Protein AF-A0A8T3WR24-F1 (afdb_monomer_lite)

Sequence (338 aa):
MREKSYTEIRDPTGNLKLGSAASPLLCKTTDKYISDNKDASKEDIEGEIANLMAKCWNQFGEGLIQDVFKQGDPISKNCFVCYTLSVRETSKFKDEIKATDLRKFMFENPYKVYQKGDNCKVNGGVCINTENKEDCGSKISADPSYLLIDKKSSVCAKYSKKSCCYTDYECWNKGGICSGANPDGNLYAEYNAWGCPSKLKCYAKKEDYYSYGDYIQRFGGSGNMIITTDITPGETYAVSFGSPTGNCGWCTYAGLGTGAGTVVAALALGIPTGGVGTVGLLTVSALFGGGYVVGKATSEFAVQNIAELFERDINTIYLTTLNQIQSGDYCSVVSEVK

pLDDT: mean 76.45, std 25.38, range [25.83, 98.12]

Secondary structure (DSSP, 8-state):
-----TT----TTTT---------GGG--EEEEE-SSTT--HHHHHHHHHHHHHHHHHHTTTTT-S-TT-SS---GGGEEEEEEEEEPP-SS--SPBPHHHHHHHHHHSEEEE---S---BTTB-EEESSS-HHHHHHHS-S-TTT-EEETT-HHHHHTT-SEEEE-S-HHHHTT-EEESS-S-TTTEEE-TTS--STT-EEEEEGGGEEEHHHHHHHSSS-EEEEE-S-B-TT-EEEEEEE---S--HHHHHTT-SSS---------------------------SSSSPPP-----HHHHHHHHTGGGS-SSEEEEEEEHHHHHHTT-SB------

Foldseek 3Di:
DDDPDPPPQPPPPVDPDDDDDPDPPLAAAAEEEPPPDQADAPLNRLVVVLVQLLVQCVSQPLQLDQQSPPPDDPFDLQKGFNYKYAYAHHPRRADWADLVNSVVQQQPAFDDFAFPFLCLDVLAFHFAQDQDLVSLCVQFVDDSVQWDKAQPRPSSVVVVGGITIDGPWSLRRRPWDWDLDDPDPVFWDFDQPTGDPPNTTTIGGPVRTGGSQSSSQPPSHGEAEEEQDMGHHSFMKTKMKGRANDDQPCVVVVPPPDDDDDDDDDPPPDDDDDDDDDDDDDDPDDDDDRGDDDDPDDPVNCPVCVVVVSNDSGMYIYIGGPCVCPVVSRGDNDHDDD

Radius of gyration: 23.41 Å; chains: 1; bounding box: 56×55×70 Å

Structure (mmCIF, N/CA/C/O backbone):
data_AF-A0A8T3WR24-F1
#
_entry.id   AF-A0A8T3WR24-F1
#
loop_
_atom_site.group_PDB
_atom_site.id
_atom_site.type_symbol
_atom_site.label_atom_id
_atom_site.label_alt_id
_atom_site.label_comp_id
_atom_site.label_asym_id
_atom_site.label_entity_id
_atom_site.label_seq_id
_atom_site.pdbx_PDB_ins_code
_atom_site.Cartn_x
_atom_site.Cartn_y
_atom_site.Cartn_z
_atom_site.occupancy
_atom_site.B_iso_or_equiv
_atom_site.auth_seq_id
_atom_site.auth_comp_id
_atom_site.auth_asym_id
_atom_site.auth_atom_id
_atom_site.pdbx_PDB_model_num
ATOM 1 N N . MET A 1 1 ? -9.456 8.038 41.857 1.00 39.03 1 MET A N 1
ATOM 2 C CA . MET A 1 1 ? -9.699 7.251 40.630 1.00 39.03 1 MET A CA 1
ATOM 3 C C . MET A 1 1 ? -8.361 6.644 40.240 1.00 39.03 1 MET A C 1
ATOM 5 O O . MET A 1 1 ? -7.412 7.405 40.130 1.00 39.03 1 MET A O 1
ATOM 9 N N . ARG A 1 2 ? -8.223 5.311 40.196 1.00 35.06 2 ARG A N 1
ATOM 10 C CA . ARG A 1 2 ? -6.958 4.671 39.787 1.00 35.06 2 ARG A CA 1
ATOM 11 C C . ARG A 1 2 ? -6.836 4.791 38.268 1.00 35.06 2 ARG A C 1
ATOM 13 O O . ARG A 1 2 ? -7.718 4.299 37.571 1.00 35.06 2 ARG A O 1
ATOM 20 N N . GLU A 1 3 ? -5.778 5.439 37.788 1.00 34.22 3 GLU A N 1
ATOM 21 C CA . GLU A 1 3 ? -5.332 5.308 36.398 1.00 34.22 3 GLU A CA 1
ATOM 22 C C . GLU A 1 3 ? -5.092 3.822 36.125 1.00 34.22 3 GLU A C 1
ATOM 24 O O . GLU A 1 3 ? -4.320 3.172 36.835 1.00 34.22 3 GLU A O 1
ATOM 29 N N . LYS A 1 4 ? -5.794 3.259 35.140 1.00 38.59 4 LYS A N 1
ATOM 30 C CA . LYS A 1 4 ? -5.484 1.918 34.648 1.00 38.59 4 LYS A CA 1
ATOM 31 C C . LYS A 1 4 ? -4.149 2.022 33.916 1.00 38.59 4 LYS A C 1
ATOM 33 O O . LYS A 1 4 ? -4.065 2.639 32.861 1.00 38.59 4 LYS A O 1
ATOM 38 N N . SER A 1 5 ? -3.089 1.494 34.519 1.00 42.28 5 SER A N 1
ATOM 39 C CA . SER A 1 5 ? -1.758 1.496 33.922 1.00 42.28 5 SER A CA 1
ATOM 40 C C . SER A 1 5 ? -1.688 0.532 32.734 1.00 42.28 5 SER A C 1
ATOM 42 O O . SER A 1 5 ? -2.467 -0.415 32.632 1.00 42.28 5 SER A O 1
ATOM 44 N N . TYR A 1 6 ? -0.686 0.757 31.879 1.00 44.06 6 TYR A N 1
ATOM 45 C CA . TYR A 1 6 ? -0.261 0.018 30.671 1.00 44.06 6 TYR A CA 1
ATOM 46 C C . TYR A 1 6 ? -0.187 -1.529 30.787 1.00 44.06 6 TYR A C 1
ATOM 48 O O . TYR A 1 6 ? 0.170 -2.215 29.837 1.00 44.06 6 TYR A O 1
ATOM 56 N N . THR A 1 7 ? -0.488 -2.094 31.953 1.00 43.75 7 THR A N 1
ATOM 57 C CA . THR A 1 7 ? -0.312 -3.498 32.337 1.00 43.75 7 THR A CA 1
ATOM 58 C C . THR A 1 7 ? -1.617 -4.272 32.555 1.00 43.75 7 THR A C 1
ATOM 60 O O . THR A 1 7 ? -1.546 -5.471 32.795 1.00 43.75 7 THR A O 1
ATOM 63 N N . GLU A 1 8 ? -2.798 -3.649 32.467 1.00 42.75 8 GLU A N 1
ATOM 64 C CA . GLU A 1 8 ? -4.088 -4.331 32.718 1.00 42.75 8 GLU A CA 1
ATOM 65 C C . GLU A 1 8 ? -4.947 -4.567 31.462 1.00 42.75 8 GLU A C 1
ATOM 67 O O . GLU A 1 8 ? -6.174 -4.638 31.541 1.00 42.75 8 GLU A O 1
ATOM 72 N N . ILE A 1 9 ? -4.334 -4.733 30.289 1.00 44.44 9 ILE A N 1
ATOM 73 C CA . ILE A 1 9 ? -5.072 -5.285 29.146 1.00 44.44 9 ILE A CA 1
ATOM 74 C C . ILE A 1 9 ? -5.102 -6.797 29.337 1.00 44.44 9 ILE A C 1
ATOM 76 O O . ILE A 1 9 ? -4.083 -7.473 29.198 1.00 44.44 9 ILE A O 1
ATOM 80 N N . ARG A 1 10 ? -6.270 -7.318 29.726 1.00 45.06 10 ARG A N 1
ATOM 81 C CA . ARG A 1 10 ? -6.541 -8.757 29.693 1.00 45.06 10 ARG A CA 1
ATOM 82 C C . ARG A 1 10 ? -6.257 -9.246 28.281 1.00 45.06 10 ARG A C 1
ATOM 84 O O . ARG A 1 10 ? -6.796 -8.675 27.340 1.00 45.06 10 ARG A O 1
ATOM 91 N N . ASP A 1 11 ? -5.443 -10.288 28.163 1.00 46.00 11 ASP A N 1
ATOM 92 C CA . ASP A 1 11 ? -5.303 -11.050 26.927 1.00 46.00 11 ASP A CA 1
ATOM 93 C C . ASP A 1 11 ? -6.716 -11.367 26.391 1.00 46.00 11 ASP A C 1
ATOM 95 O O . ASP A 1 11 ? -7.467 -12.095 27.060 1.00 46.00 11 ASP A O 1
ATOM 99 N N . PRO A 1 12 ? -7.133 -10.779 25.252 1.00 47.59 12 PRO A N 1
ATOM 100 C CA . PRO A 1 12 ? -8.489 -10.939 24.733 1.00 47.59 12 PRO A CA 1
ATOM 101 C C . PRO A 1 12 ? -8.774 -12.388 24.321 1.00 47.59 12 PRO A C 1
ATOM 103 O O . PRO A 1 12 ? -9.931 -12.753 24.122 1.00 47.59 12 PRO A O 1
ATOM 106 N N . THR A 1 13 ? -7.743 -13.234 24.236 1.00 46.94 13 THR A N 1
ATOM 107 C CA . THR A 1 13 ? -7.862 -14.634 23.829 1.00 46.94 13 THR A CA 1
ATOM 108 C C . THR A 1 13 ? -8.101 -15.602 24.982 1.00 46.94 13 THR A C 1
ATOM 110 O O . THR A 1 13 ? -8.168 -16.806 24.733 1.00 46.94 13 THR A O 1
ATOM 113 N N . GLY A 1 14 ? -8.259 -15.103 26.220 1.00 44.72 14 GLY A N 1
ATOM 114 C CA . GLY A 1 14 ? -8.450 -15.886 27.446 1.00 44.72 14 GLY A CA 1
ATOM 115 C C . GLY A 1 14 ? -9.324 -17.139 27.275 1.00 44.72 14 GLY A C 1
ATOM 116 O O . GLY A 1 14 ? -10.524 -17.111 27.52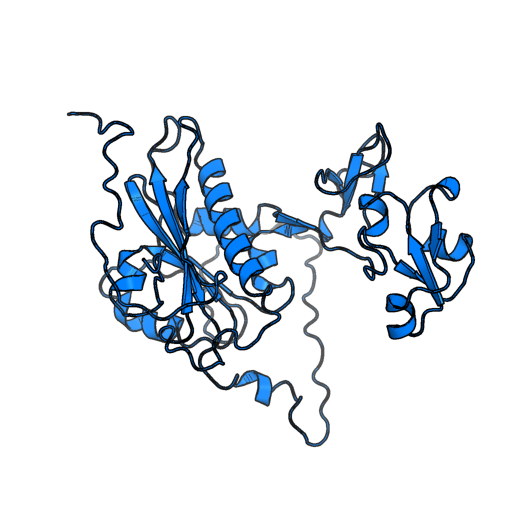2 1.00 44.72 14 GLY A O 1
ATOM 117 N N . ASN A 1 15 ? -8.675 -18.254 26.920 1.00 39.03 15 ASN A N 1
ATOM 118 C CA . ASN A 1 15 ? -9.202 -19.611 26.741 1.00 39.03 15 ASN A CA 1
ATOM 119 C C . ASN A 1 15 ? -10.169 -19.898 25.567 1.00 39.03 15 ASN A C 1
ATOM 121 O O . ASN A 1 15 ? -11.092 -20.696 25.734 1.00 39.03 15 ASN A O 1
ATOM 125 N N . LEU A 1 16 ? -9.923 -19.395 24.354 1.00 38.91 16 LEU A N 1
ATOM 126 C CA . LEU A 1 16 ? -10.517 -20.003 23.147 1.00 38.91 16 LEU A CA 1
ATOM 127 C C . LEU A 1 16 ? -9.701 -21.237 22.711 1.00 38.91 16 LEU A C 1
ATOM 129 O O . LEU A 1 16 ? -8.664 -21.127 22.067 1.00 38.91 16 LEU A O 1
ATOM 133 N N . LYS A 1 17 ? -10.154 -22.437 23.103 1.00 33.03 17 LYS A N 1
ATOM 134 C CA . LYS A 1 17 ? -9.643 -23.724 22.594 1.00 33.03 17 LYS A CA 1
ATOM 135 C C . LYS A 1 17 ? -10.584 -24.242 21.504 1.00 33.03 17 LYS A C 1
ATOM 137 O O . LYS A 1 17 ? -11.622 -24.809 21.838 1.00 33.03 17 LYS A O 1
ATOM 142 N N . LEU A 1 18 ? -10.223 -24.086 20.231 1.00 40.16 18 LEU A N 1
ATOM 143 C CA . LEU A 1 18 ? -10.889 -24.772 19.115 1.00 40.16 18 LEU A CA 1
ATOM 144 C C . LEU A 1 18 ? -9.974 -25.832 18.486 1.00 40.16 18 LEU A C 1
ATOM 146 O O . LEU A 1 18 ? -8.755 -25.689 18.461 1.00 40.16 18 LEU A O 1
ATOM 150 N N . GLY A 1 19 ? -10.598 -26.939 18.079 1.00 32.62 19 GLY A N 1
ATOM 151 C CA . GLY A 1 19 ? -9.968 -28.199 17.689 1.00 32.62 19 GLY A CA 1
ATOM 152 C C . GLY A 1 19 ? -9.255 -28.190 16.335 1.00 32.62 19 GLY A C 1
ATOM 153 O O . GLY A 1 19 ? -9.495 -27.352 15.476 1.00 32.62 19 GLY A O 1
ATOM 154 N N . SER A 1 20 ? -8.368 -29.174 16.199 1.00 34.53 20 SER A N 1
ATOM 155 C CA . SER A 1 20 ? -7.315 -29.322 15.195 1.00 34.53 20 SER A CA 1
ATOM 156 C C . SER A 1 20 ? -7.805 -29.763 13.809 1.00 34.53 20 SER A C 1
ATOM 158 O O . SER A 1 20 ? -8.351 -30.854 13.649 1.00 34.53 20 SER A O 1
ATOM 160 N N . ALA A 1 21 ? -7.492 -28.944 12.805 1.00 42.12 21 ALA A N 1
ATOM 161 C CA . ALA A 1 21 ? -7.116 -29.361 11.458 1.00 42.12 21 ALA A CA 1
ATOM 162 C C . ALA A 1 21 ? -5.886 -28.522 11.075 1.00 42.12 21 ALA A C 1
ATOM 164 O O . ALA A 1 21 ? -5.798 -27.356 11.454 1.00 42.12 21 ALA A O 1
ATOM 165 N N . ALA A 1 22 ? -4.895 -29.115 10.406 1.00 42.03 22 ALA A N 1
ATOM 166 C CA . ALA A 1 22 ? -3.651 -28.441 10.038 1.00 42.03 22 ALA A CA 1
ATOM 167 C C . ALA A 1 22 ? -3.912 -27.360 8.974 1.00 42.03 22 ALA A C 1
ATOM 169 O O . ALA A 1 22 ? -3.734 -27.596 7.780 1.00 42.03 22 ALA A O 1
ATOM 170 N N . SER A 1 23 ? -4.367 -26.183 9.405 1.00 45.31 23 SER A N 1
ATOM 171 C CA . SER A 1 23 ? -4.575 -25.043 8.522 1.00 45.31 23 SER A CA 1
ATOM 172 C C . SER A 1 23 ? -3.228 -24.597 7.942 1.00 45.31 23 SER A C 1
ATOM 174 O O . SER A 1 23 ? -2.229 -24.553 8.669 1.00 45.31 23 SER A O 1
ATOM 176 N N . PRO A 1 24 ? -3.160 -24.257 6.644 1.00 53.81 24 PRO A N 1
ATOM 177 C CA . PRO A 1 24 ? -1.960 -23.689 6.046 1.00 53.81 24 PRO A CA 1
ATOM 178 C C . PRO A 1 24 ? -1.435 -22.514 6.884 1.00 53.81 24 PRO A C 1
ATOM 180 O O . PRO A 1 24 ? -2.217 -21.693 7.357 1.00 53.81 24 PRO A O 1
ATOM 183 N N . LEU A 1 25 ? -0.109 -22.384 7.024 1.00 51.47 25 LEU A N 1
ATOM 184 C CA . LEU A 1 25 ? 0.557 -21.291 7.767 1.00 51.47 25 LEU A CA 1
ATOM 185 C C . LEU A 1 25 ? 0.100 -19.876 7.345 1.00 51.47 25 LEU A C 1
ATOM 187 O O . LEU A 1 25 ? 0.264 -18.922 8.100 1.00 51.47 25 LEU A O 1
ATOM 191 N N . LEU A 1 26 ? -0.486 -19.748 6.151 1.00 57.62 26 LEU A N 1
ATOM 192 C CA . LEU A 1 26 ? -1.091 -18.529 5.606 1.00 57.62 26 LEU A CA 1
ATOM 193 C C . LEU A 1 26 ? -2.430 -18.133 6.257 1.00 57.62 26 LEU A C 1
ATOM 195 O O . LEU A 1 26 ? -2.921 -17.041 5.987 1.00 57.62 26 LEU A O 1
ATOM 199 N N . CYS A 1 27 ? -3.012 -18.972 7.114 1.00 63.78 27 CYS A N 1
ATOM 200 C CA . CYS A 1 27 ? -4.342 -18.784 7.699 1.00 63.78 27 CYS A CA 1
ATOM 201 C C . CYS A 1 27 ? -4.295 -18.706 9.229 1.00 63.78 27 CYS A C 1
ATOM 203 O O . CYS A 1 27 ? -5.179 -19.227 9.901 1.00 63.78 27 CYS A O 1
ATOM 205 N N . LYS A 1 28 ? -3.275 -18.056 9.801 1.00 78.50 28 LYS A N 1
ATOM 206 C CA . LYS A 1 28 ? -3.232 -17.777 11.241 1.00 78.50 28 LYS A CA 1
ATOM 207 C C . LYS A 1 28 ? -3.613 -16.329 11.530 1.00 78.50 28 LYS A C 1
ATOM 209 O O . LYS A 1 28 ? -2.980 -15.406 11.011 1.00 78.50 28 LYS A O 1
ATOM 214 N N . THR A 1 29 ? -4.606 -16.133 12.394 1.00 84.00 29 THR A N 1
ATOM 215 C CA . THR A 1 29 ? -4.929 -14.802 12.911 1.00 84.00 29 THR A CA 1
ATOM 216 C C . THR A 1 29 ? -3.765 -14.304 13.768 1.00 84.00 29 THR A C 1
ATOM 218 O O . THR A 1 29 ? -3.265 -15.022 14.635 1.00 84.00 29 THR A O 1
ATOM 221 N N . THR A 1 30 ? -3.287 -13.087 13.501 1.00 88.00 30 THR A N 1
ATOM 222 C CA . THR A 1 30 ? -2.170 -12.495 14.249 1.00 88.00 30 THR A CA 1
ATOM 223 C C . THR A 1 30 ? -2.665 -11.406 15.189 1.00 88.00 30 THR A C 1
ATOM 225 O O . THR A 1 30 ? -3.209 -10.402 14.735 1.00 88.00 30 THR A O 1
ATOM 228 N N . ASP A 1 31 ? -2.402 -11.561 16.482 1.00 91.38 31 ASP A N 1
ATOM 229 C CA . ASP A 1 31 ? -2.758 -10.557 17.481 1.00 91.38 31 ASP A CA 1
ATOM 230 C C . ASP A 1 31 ? -1.735 -9.410 17.501 1.00 91.38 31 ASP A C 1
ATOM 232 O O . ASP A 1 31 ? -0.516 -9.620 17.419 1.00 91.38 31 ASP A O 1
ATOM 236 N N . LYS A 1 32 ? -2.231 -8.175 17.582 1.00 93.94 32 LYS A N 1
ATOM 237 C CA . LYS A 1 32 ? -1.443 -6.938 17.594 1.00 93.94 32 LYS A CA 1
ATOM 238 C C . LYS A 1 32 ? -1.884 -6.020 18.727 1.00 93.94 32 LYS A C 1
ATOM 240 O O . LYS A 1 32 ? -3.051 -5.976 19.097 1.00 93.94 32 LYS A O 1
ATOM 245 N N . TYR A 1 33 ? -0.942 -5.244 19.242 1.00 93.19 33 TYR A N 1
ATOM 246 C CA . TYR A 1 33 ? -1.216 -4.153 20.169 1.00 93.19 33 TYR A CA 1
ATOM 247 C C . TYR A 1 33 ? -0.848 -2.845 19.475 1.00 93.19 33 TYR A C 1
ATOM 249 O O . TYR A 1 33 ? 0.241 -2.757 18.916 1.00 93.19 33 TYR A O 1
ATOM 257 N N . ILE A 1 34 ? -1.754 -1.867 19.477 1.00 93.44 34 ILE A N 1
ATOM 258 C CA . ILE A 1 34 ? -1.556 -0.580 18.795 1.00 93.44 34 ILE A CA 1
ATOM 259 C C . ILE A 1 34 ? -1.836 0.562 19.776 1.00 93.44 34 ILE A C 1
ATOM 261 O O . ILE A 1 34 ? -2.909 0.603 20.353 1.00 93.44 34 ILE A O 1
ATOM 265 N N . SER A 1 35 ? -0.963 1.537 19.996 1.00 90.00 35 SER A N 1
ATOM 266 C CA . SER A 1 35 ? 0.437 1.581 19.570 1.00 90.00 35 SER A CA 1
ATOM 267 C C . SER A 1 35 ? 1.342 0.936 20.627 1.00 90.00 35 SER A C 1
ATOM 269 O O . SER A 1 35 ? 1.029 0.943 21.823 1.00 90.00 35 SER A O 1
ATOM 271 N N . ASP A 1 36 ? 2.498 0.422 20.206 1.00 89.44 36 ASP A N 1
ATOM 272 C CA . ASP A 1 36 ? 3.594 0.081 21.125 1.00 89.44 36 ASP A CA 1
ATOM 273 C C . ASP A 1 36 ? 4.331 1.336 21.640 1.00 89.44 36 ASP A C 1
ATOM 275 O O . ASP A 1 36 ? 5.064 1.274 22.634 1.00 89.44 36 ASP A O 1
ATOM 279 N N . ASN A 1 37 ? 4.117 2.492 20.999 1.00 94.06 37 ASN A N 1
ATOM 280 C CA . ASN A 1 37 ? 4.655 3.781 21.412 1.00 94.06 37 ASN A CA 1
ATOM 281 C C . ASN A 1 37 ? 3.691 4.503 22.371 1.00 94.06 37 ASN A C 1
ATOM 283 O O . ASN A 1 37 ? 2.583 4.895 22.004 1.00 94.06 37 ASN A O 1
ATOM 287 N N . LYS A 1 38 ? 4.158 4.763 23.599 1.00 95.06 38 LYS A N 1
ATOM 288 C CA . LYS A 1 38 ? 3.393 5.466 24.646 1.00 95.06 38 LYS A CA 1
ATOM 289 C C . LYS A 1 38 ? 3.046 6.914 24.304 1.00 95.06 38 LYS A C 1
ATOM 291 O O . LYS A 1 38 ? 2.170 7.470 24.956 1.00 95.06 38 LYS A O 1
ATOM 296 N N . ASP A 1 39 ? 3.708 7.500 23.312 1.00 96.81 39 ASP A N 1
ATOM 297 C CA . ASP A 1 39 ? 3.486 8.871 22.849 1.00 96.81 39 ASP A CA 1
ATOM 298 C C . ASP A 1 39 ? 2.927 8.935 21.420 1.00 96.81 39 ASP A C 1
ATOM 300 O O . ASP A 1 39 ? 2.988 9.999 20.791 1.00 96.81 39 ASP A O 1
ATOM 304 N N . ALA A 1 40 ? 2.408 7.814 20.899 1.00 96.94 40 ALA A N 1
ATOM 305 C CA . ALA A 1 40 ? 1.763 7.772 19.592 1.00 96.94 40 ALA A CA 1
ATOM 306 C C . ALA A 1 40 ? 0.527 8.674 19.565 1.00 96.94 40 ALA A C 1
ATOM 308 O O . ALA A 1 40 ? -0.305 8.662 20.475 1.00 96.94 40 ALA A O 1
ATOM 309 N N . SER A 1 41 ? 0.435 9.477 18.518 1.00 97.44 41 SER A N 1
ATOM 310 C CA . SER A 1 41 ? -0.699 10.345 18.237 1.00 97.44 41 SER A CA 1
ATOM 311 C C . SER A 1 41 ? -1.885 9.561 17.663 1.00 97.44 41 SER A C 1
ATOM 313 O O . SER A 1 41 ? -1.768 8.392 17.298 1.00 97.44 41 SER A O 1
ATOM 315 N N . LYS A 1 42 ? -3.034 10.235 17.541 1.00 97.38 42 LYS A N 1
ATOM 316 C CA . LYS A 1 42 ? -4.199 9.714 16.812 1.00 97.38 42 LYS A CA 1
ATOM 317 C C . LYS A 1 42 ? -3.828 9.265 15.389 1.00 97.38 42 LYS A C 1
ATOM 319 O O . LYS A 1 42 ? -4.214 8.179 14.976 1.00 97.38 42 LYS A O 1
ATOM 324 N N . GLU A 1 43 ? -3.050 10.082 14.681 1.00 97.62 43 GLU A N 1
ATOM 325 C CA . GLU A 1 43 ? -2.626 9.836 13.298 1.00 97.62 43 GLU A CA 1
ATOM 326 C C . GLU A 1 43 ? -1.700 8.613 13.186 1.00 97.62 43 GLU A C 1
ATOM 328 O O . GLU A 1 43 ? -1.839 7.810 12.266 1.00 97.62 43 GLU A O 1
ATOM 333 N N . ASP A 1 44 ? -0.809 8.409 14.165 1.00 97.38 44 ASP A N 1
ATOM 334 C CA . ASP A 1 44 ? 0.047 7.216 14.219 1.00 97.38 44 ASP A CA 1
ATOM 335 C C . ASP A 1 44 ? -0.799 5.936 14.336 1.00 97.38 44 ASP A C 1
ATOM 337 O O . ASP A 1 44 ? -0.548 4.948 13.646 1.00 97.38 44 ASP A O 1
ATOM 341 N N . ILE A 1 45 ? -1.845 5.967 15.167 1.00 97.69 45 ILE A N 1
ATOM 342 C CA . ILE A 1 45 ? -2.759 4.834 15.372 1.00 97.69 45 ILE A CA 1
ATOM 343 C C . ILE A 1 45 ? -3.603 4.575 14.121 1.00 97.69 45 ILE A C 1
ATOM 345 O O . ILE A 1 45 ? -3.745 3.421 13.712 1.00 97.69 45 ILE A O 1
ATOM 349 N N . GLU A 1 46 ? -4.123 5.627 13.479 1.00 98.12 46 GLU A N 1
ATOM 350 C CA . GLU A 1 46 ? -4.799 5.521 12.179 1.00 98.12 46 GLU A CA 1
ATOM 351 C C . GLU A 1 46 ? -3.873 4.881 11.132 1.00 98.12 46 GLU A C 1
ATOM 353 O O . GLU A 1 46 ? -4.282 3.951 10.434 1.00 98.12 46 GLU A O 1
ATOM 358 N N . GLY A 1 47 ? -2.603 5.297 11.089 1.00 97.69 47 GLY A N 1
ATOM 359 C CA . GLY A 1 47 ? -1.571 4.738 10.218 1.00 97.69 47 GLY A CA 1
ATOM 360 C C . GLY A 1 47 ? -1.249 3.268 10.489 1.00 97.69 47 GLY A C 1
ATOM 361 O O . GLY A 1 47 ? -1.098 2.482 9.548 1.00 97.69 47 GLY A O 1
ATOM 362 N N . GLU A 1 48 ? -1.158 2.853 11.753 1.00 97.62 48 GLU A N 1
ATOM 363 C CA . GLU A 1 48 ? -0.939 1.448 12.117 1.00 97.62 48 GLU A CA 1
ATOM 364 C C . GLU A 1 48 ? -2.134 0.566 11.712 1.00 97.62 48 GLU A C 1
ATOM 366 O O . GLU A 1 48 ? -1.940 -0.497 11.112 1.00 97.62 48 GLU A O 1
ATOM 371 N N . ILE A 1 49 ? -3.368 1.026 11.952 1.00 97.94 49 ILE A N 1
ATOM 372 C CA . ILE A 1 49 ? -4.593 0.318 11.545 1.00 97.94 49 ILE A CA 1
ATOM 373 C C . ILE A 1 49 ? -4.682 0.225 10.016 1.00 97.94 49 ILE A C 1
ATOM 375 O O . ILE A 1 49 ? -4.894 -0.866 9.476 1.00 97.94 49 ILE A O 1
ATOM 379 N N . ALA A 1 50 ? -4.454 1.336 9.311 1.00 98.06 50 ALA A N 1
ATOM 380 C CA . ALA A 1 50 ? -4.445 1.400 7.852 1.00 98.06 50 ALA A CA 1
ATOM 381 C C . ALA A 1 50 ? -3.450 0.404 7.238 1.00 98.06 50 ALA A C 1
ATOM 383 O O . ALA A 1 50 ? -3.774 -0.336 6.303 1.00 98.06 50 ALA A O 1
ATOM 384 N N . ASN A 1 51 ? -2.256 0.314 7.827 1.00 97.56 51 ASN A N 1
ATOM 385 C CA . ASN A 1 51 ? -1.237 -0.653 7.437 1.00 97.56 51 ASN A CA 1
ATOM 386 C C . ASN A 1 51 ? -1.675 -2.104 7.638 1.00 97.56 51 ASN A C 1
ATOM 388 O O . ASN A 1 51 ? -1.385 -2.941 6.782 1.00 97.56 51 ASN A O 1
ATOM 392 N N . LEU A 1 52 ? -2.356 -2.433 8.739 1.00 97.38 52 LEU A N 1
ATOM 393 C CA . LEU A 1 52 ? -2.886 -3.785 8.946 1.00 97.38 52 LEU A CA 1
ATOM 394 C C . LEU A 1 52 ? -3.981 -4.126 7.929 1.00 97.38 52 LEU A C 1
ATOM 396 O O . LEU A 1 52 ? -3.974 -5.227 7.380 1.00 97.38 52 LEU A O 1
ATOM 400 N N . MET A 1 53 ? -4.870 -3.182 7.615 1.00 97.69 53 MET A N 1
ATOM 401 C CA . MET A 1 53 ? -5.894 -3.357 6.577 1.00 97.69 53 MET A CA 1
ATOM 402 C C . MET A 1 53 ? -5.269 -3.621 5.200 1.00 97.69 53 MET A C 1
ATOM 404 O O . MET A 1 53 ? -5.632 -4.593 4.535 1.00 97.69 53 MET A O 1
ATOM 408 N N . ALA A 1 54 ? -4.275 -2.827 4.799 1.00 96.88 54 ALA A N 1
ATOM 409 C CA . ALA A 1 54 ? -3.572 -3.031 3.533 1.00 96.88 54 ALA A CA 1
ATOM 410 C C . ALA A 1 54 ? -2.759 -4.337 3.497 1.00 96.88 54 ALA A C 1
ATOM 412 O O . ALA A 1 54 ? -2.755 -5.031 2.482 1.00 96.88 54 ALA A O 1
ATOM 413 N N . LYS A 1 55 ? -2.115 -4.730 4.603 1.00 95.62 55 LYS A N 1
ATOM 414 C CA . LYS A 1 55 ? -1.415 -6.025 4.690 1.00 95.62 55 LYS A CA 1
ATOM 415 C C . LYS A 1 55 ? -2.374 -7.208 4.578 1.00 95.62 55 LYS A C 1
ATOM 417 O O . LYS A 1 55 ? -2.054 -8.169 3.886 1.00 95.62 55 LYS A O 1
ATOM 422 N N . CYS A 1 56 ? -3.552 -7.116 5.196 1.00 95.00 56 CYS A N 1
ATOM 423 C CA . CYS A 1 56 ? -4.602 -8.127 5.071 1.00 95.00 56 CYS A CA 1
ATOM 424 C C . CYS A 1 56 ? -5.070 -8.262 3.612 1.00 95.00 56 CYS A C 1
ATOM 426 O O . CYS A 1 56 ? -5.184 -9.373 3.103 1.00 95.00 56 CYS A O 1
ATOM 428 N N . TRP A 1 57 ? -5.243 -7.142 2.899 1.00 94.75 57 TRP A N 1
ATOM 429 C CA . TRP A 1 57 ? -5.535 -7.149 1.459 1.00 94.75 57 TRP A CA 1
ATOM 430 C C . TRP A 1 57 ? -4.432 -7.822 0.634 1.00 94.75 57 TRP A C 1
ATOM 432 O O . TRP A 1 57 ? -4.707 -8.669 -0.218 1.00 94.75 57 TRP A O 1
ATOM 442 N N . ASN A 1 58 ? -3.172 -7.490 0.918 1.00 93.25 58 ASN A N 1
ATOM 443 C CA . ASN A 1 58 ? -2.020 -8.068 0.234 1.00 93.25 58 ASN A CA 1
ATOM 444 C C . ASN A 1 58 ? -1.903 -9.587 0.441 1.00 93.25 58 ASN A C 1
ATOM 446 O O . ASN A 1 58 ? -1.642 -10.313 -0.518 1.00 93.25 58 ASN A O 1
ATOM 450 N N . GLN A 1 59 ? -2.151 -10.070 1.663 1.00 90.88 59 GLN A N 1
ATOM 451 C CA . GLN A 1 59 ? -2.084 -11.492 2.020 1.00 90.88 59 GLN A CA 1
ATOM 452 C C . GLN A 1 59 ? -3.000 -12.366 1.152 1.00 90.88 59 GLN A C 1
ATOM 454 O O . GLN A 1 59 ? -2.666 -13.515 0.871 1.00 90.88 59 GLN A O 1
ATOM 459 N N . PHE A 1 60 ? -4.117 -11.808 0.683 1.00 88.81 60 PHE A N 1
ATOM 460 C CA . PHE A 1 60 ? -5.103 -12.500 -0.147 1.00 88.81 60 PHE A CA 1
ATOM 461 C C . PHE A 1 60 ? -5.027 -12.135 -1.633 1.00 88.81 60 PHE A C 1
ATOM 463 O O . PHE A 1 60 ? -5.995 -12.268 -2.381 1.00 88.81 60 PHE A O 1
ATOM 470 N N . GLY A 1 61 ? -3.845 -11.709 -2.081 1.00 85.00 61 GLY A N 1
ATOM 471 C CA . GLY A 1 61 ? -3.553 -11.516 -3.496 1.00 85.00 61 GLY A CA 1
ATOM 472 C C . GLY A 1 61 ? -4.134 -10.234 -4.078 1.00 85.00 61 GLY A C 1
ATOM 473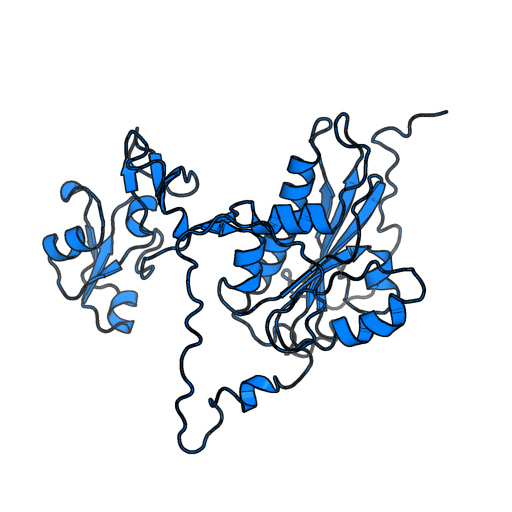 O O . GLY A 1 61 ? -4.346 -10.179 -5.285 1.00 85.00 61 GLY A O 1
ATOM 474 N N . GLU A 1 62 ? -4.396 -9.217 -3.251 1.00 88.75 62 GLU A N 1
ATOM 475 C CA . GLU A 1 62 ? -4.780 -7.873 -3.710 1.00 88.75 62 GLU A CA 1
ATOM 476 C C . GLU A 1 62 ? -6.006 -7.892 -4.648 1.00 88.75 62 GLU A C 1
ATOM 478 O O . GLU A 1 62 ? -6.068 -7.185 -5.649 1.00 88.75 62 GLU A O 1
ATOM 483 N N . GLY A 1 63 ? -6.965 -8.781 -4.378 1.00 80.75 63 GLY A N 1
ATOM 484 C CA . GLY A 1 63 ? -8.179 -8.923 -5.183 1.00 80.75 63 GLY A CA 1
ATOM 485 C C . GLY A 1 63 ? -8.012 -9.664 -6.515 1.00 80.75 63 GLY A C 1
ATOM 486 O O . GLY A 1 63 ? -9.002 -9.841 -7.223 1.00 80.75 63 GLY A O 1
ATOM 487 N N . LEU A 1 64 ? -6.808 -10.143 -6.854 1.00 81.69 64 LEU A N 1
ATOM 488 C CA . LEU A 1 64 ? -6.554 -10.947 -8.062 1.00 81.69 64 LEU A CA 1
ATOM 489 C C . LEU A 1 64 ? -7.196 -12.339 -7.995 1.00 81.69 64 LEU A C 1
ATOM 491 O O . LEU A 1 64 ? -7.448 -12.963 -9.026 1.00 81.69 64 LEU A O 1
ATOM 495 N N . ILE A 1 65 ? -7.450 -12.837 -6.784 1.00 81.38 65 ILE A N 1
ATOM 496 C CA . ILE A 1 65 ? -8.077 -14.134 -6.543 1.00 81.38 65 ILE A CA 1
ATOM 497 C C . ILE A 1 65 ? -9.561 -13.891 -6.261 1.00 81.38 65 ILE A C 1
ATOM 499 O O . ILE A 1 65 ? -9.917 -13.288 -5.251 1.00 81.38 65 ILE A O 1
ATOM 503 N N . GLN A 1 66 ? -10.430 -14.336 -7.172 1.00 75.12 66 GLN A N 1
ATOM 504 C CA . GLN A 1 66 ? -11.877 -14.109 -7.059 1.00 75.12 66 GLN A CA 1
ATOM 505 C C . GLN A 1 66 ? -12.522 -14.893 -5.917 1.00 75.12 66 GLN A C 1
ATOM 507 O O . GLN A 1 66 ? -13.458 -14.397 -5.309 1.00 75.12 66 GLN A O 1
ATOM 512 N N . ASP A 1 67 ? -12.039 -16.104 -5.644 1.00 80.50 67 ASP A N 1
ATOM 513 C CA . ASP A 1 67 ? -12.548 -16.954 -4.571 1.00 80.50 67 ASP A CA 1
ATOM 514 C C . ASP A 1 67 ? -11.366 -17.622 -3.872 1.00 80.50 67 ASP A C 1
ATOM 516 O O . ASP A 1 67 ? -10.834 -18.644 -4.317 1.00 80.50 67 ASP A O 1
ATOM 520 N N . VAL A 1 68 ? -10.911 -16.973 -2.805 1.00 79.44 68 VAL A N 1
ATOM 521 C CA . VAL A 1 68 ? -9.768 -17.418 -2.003 1.00 79.44 68 VAL A CA 1
ATOM 522 C C . VAL A 1 68 ? -10.099 -18.706 -1.240 1.00 79.44 68 VAL A C 1
ATOM 524 O O . VAL A 1 68 ? -9.201 -19.499 -0.964 1.00 79.44 68 VAL A O 1
ATOM 527 N N . PHE A 1 69 ? -11.377 -18.941 -0.926 1.00 78.69 69 PHE A N 1
ATOM 528 C CA . PHE A 1 69 ? -11.821 -19.999 -0.013 1.00 78.69 69 PHE A CA 1
ATOM 529 C C . PHE A 1 69 ? -12.500 -21.183 -0.722 1.00 78.69 69 PHE A C 1
ATOM 531 O O . PHE A 1 69 ? -12.962 -22.113 -0.067 1.00 78.69 69 PHE A O 1
ATOM 538 N N . LYS A 1 70 ? -12.490 -21.216 -2.062 1.00 71.25 70 LYS A N 1
ATOM 539 C CA . LYS A 1 70 ? -13.120 -22.258 -2.896 1.00 71.25 70 LYS A CA 1
ATOM 540 C C . LYS A 1 70 ? -12.699 -23.702 -2.584 1.00 71.25 70 LYS A C 1
ATOM 542 O O . LYS A 1 70 ? -13.396 -24.644 -2.961 1.00 71.25 70 LYS A O 1
ATOM 547 N N . GLN A 1 71 ? -11.536 -23.910 -1.966 1.00 57.12 71 GLN A N 1
ATOM 548 C CA . GLN A 1 71 ? -10.974 -25.240 -1.722 1.00 57.12 71 GLN A CA 1
ATOM 549 C C . GLN A 1 71 ? -11.352 -25.793 -0.345 1.00 57.12 71 GLN A C 1
ATOM 551 O O . GLN A 1 71 ? -10.530 -25.799 0.561 1.00 57.12 71 GLN A O 1
ATOM 556 N N . GLY A 1 72 ? -12.573 -26.324 -0.231 1.00 50.19 72 GLY A N 1
ATOM 557 C CA . GLY A 1 72 ? -12.910 -27.471 0.631 1.00 50.19 72 GLY A CA 1
ATOM 558 C C . GLY A 1 72 ? -12.744 -27.344 2.150 1.00 50.19 72 GLY A C 1
ATOM 559 O O . GLY A 1 72 ? -13.085 -28.294 2.851 1.00 50.19 72 GLY A O 1
ATOM 560 N N . ASP A 1 73 ? -12.254 -26.220 2.663 1.00 52.62 73 ASP A N 1
ATOM 561 C CA . ASP A 1 73 ? -12.097 -25.971 4.091 1.00 52.62 73 ASP A CA 1
ATOM 562 C C . ASP A 1 73 ? -13.339 -25.205 4.581 1.00 52.62 73 ASP A C 1
ATOM 564 O O . ASP A 1 73 ? -13.687 -24.181 3.984 1.00 52.62 73 ASP A O 1
ATOM 568 N N . PRO A 1 74 ? -14.051 -25.661 5.629 1.00 53.94 74 PRO A N 1
ATOM 569 C CA . PRO A 1 74 ? -15.202 -24.966 6.210 1.00 53.94 74 PRO A CA 1
ATOM 570 C C . PRO A 1 74 ? -14.807 -23.672 6.948 1.00 53.94 74 PRO A C 1
ATOM 572 O O . PRO A 1 74 ? -15.369 -23.358 7.996 1.00 53.94 74 PRO A O 1
ATOM 575 N N . ILE A 1 75 ? -13.851 -22.904 6.414 1.00 56.75 75 ILE A N 1
ATOM 576 C CA . ILE A 1 75 ? -13.568 -21.542 6.857 1.00 56.75 75 ILE A CA 1
ATOM 577 C C . ILE A 1 75 ? -14.868 -20.759 6.661 1.00 56.75 75 ILE A C 1
ATOM 579 O O . ILE A 1 75 ? -15.336 -20.542 5.541 1.00 56.75 75 ILE A O 1
ATOM 583 N N . SER A 1 76 ? -15.493 -20.428 7.790 1.00 58.25 76 SER A N 1
ATOM 584 C CA . SER A 1 76 ? -16.864 -19.935 7.906 1.00 58.25 76 SER A CA 1
ATOM 585 C C . SER A 1 76 ? -17.179 -18.886 6.839 1.00 58.25 76 SER A C 1
ATOM 587 O O . SER A 1 76 ? -16.560 -17.819 6.800 1.00 58.25 76 SER A O 1
ATOM 589 N N . LYS A 1 77 ? -18.164 -19.186 5.989 1.00 68.00 77 LYS A N 1
ATOM 590 C CA . LYS A 1 77 ? -18.809 -18.221 5.089 1.00 68.00 77 LYS A CA 1
ATOM 591 C C . LYS A 1 77 ? -17.824 -17.368 4.270 1.00 68.00 77 LYS A C 1
ATOM 593 O O . LYS A 1 77 ? -18.073 -16.178 4.130 1.00 68.00 77 LYS A O 1
ATOM 598 N N . ASN A 1 78 ? -16.726 -17.921 3.742 1.00 78.50 78 ASN A N 1
ATOM 599 C CA . ASN A 1 78 ? -15.746 -17.215 2.892 1.00 78.50 78 ASN A CA 1
ATOM 600 C C . ASN A 1 78 ? -15.127 -15.955 3.533 1.00 78.50 78 ASN A C 1
ATOM 602 O O . ASN A 1 78 ? -14.911 -14.951 2.845 1.00 78.50 78 ASN A O 1
ATOM 606 N N . CYS A 1 79 ? -14.874 -15.968 4.843 1.00 84.62 79 CYS A N 1
ATOM 607 C CA . CYS A 1 79 ? -14.245 -14.846 5.535 1.00 84.62 79 CYS A CA 1
ATOM 608 C C . CYS A 1 79 ? -13.198 -15.286 6.566 1.00 84.62 79 CYS A C 1
ATOM 610 O O . CYS A 1 79 ? -13.390 -16.258 7.300 1.00 84.62 79 CYS A O 1
ATOM 612 N N . PHE A 1 80 ? -12.109 -14.519 6.659 1.00 87.75 80 PHE A N 1
ATOM 613 C CA . PHE A 1 80 ? -10.967 -14.793 7.525 1.00 87.75 80 PHE A CA 1
ATOM 614 C C . PHE A 1 80 ? -10.514 -13.545 8.292 1.00 87.75 80 PHE A C 1
ATOM 616 O O . PHE A 1 80 ? -10.358 -12.470 7.708 1.00 87.75 80 PHE A O 1
ATOM 623 N N . VAL A 1 81 ? -10.247 -13.691 9.594 1.00 90.19 81 VAL A N 1
ATOM 624 C CA . VAL A 1 81 ? -9.679 -12.614 10.420 1.00 90.19 81 VAL A CA 1
ATOM 625 C C . VAL A 1 81 ? -8.152 -12.614 10.296 1.00 90.19 81 VAL A C 1
ATOM 627 O O . VAL A 1 81 ? -7.473 -13.463 10.874 1.00 90.19 81 VAL A O 1
ATOM 630 N N . CYS A 1 82 ? -7.604 -11.639 9.566 1.00 92.19 82 CYS A N 1
ATOM 631 C CA . CYS A 1 82 ? -6.159 -11.455 9.399 1.00 92.19 82 CYS A CA 1
ATOM 632 C C . CYS A 1 82 ? -5.479 -11.081 10.717 1.00 92.19 82 CYS A C 1
ATOM 634 O O . CYS A 1 82 ? -4.471 -11.674 11.110 1.00 92.19 82 CYS A O 1
ATOM 636 N N . TYR A 1 83 ? -6.047 -10.084 11.398 1.00 94.44 83 TYR A N 1
ATOM 637 C CA . TYR A 1 83 ? -5.476 -9.504 12.604 1.00 94.44 83 TYR A CA 1
ATOM 638 C C . TYR A 1 83 ? -6.561 -9.277 13.644 1.00 94.44 83 TYR A C 1
ATOM 640 O O . TYR A 1 83 ? -7.610 -8.718 13.319 1.00 94.44 83 TYR A O 1
ATOM 648 N N . THR A 1 84 ? -6.278 -9.631 14.896 1.00 94.94 84 THR A N 1
ATOM 649 C CA . THR A 1 84 ? -6.923 -8.950 16.021 1.00 94.94 84 THR A CA 1
ATOM 650 C C . THR A 1 84 ? -6.001 -7.823 16.466 1.00 94.94 84 THR A C 1
ATOM 652 O O . THR A 1 84 ? -4.776 -7.955 16.419 1.00 94.94 84 THR A O 1
ATOM 655 N N . LEU A 1 85 ? -6.560 -6.679 16.839 1.00 96.00 85 LEU A N 1
ATOM 656 C CA . LEU A 1 85 ? -5.769 -5.550 17.313 1.00 96.00 85 LEU A CA 1
ATOM 657 C C . LEU A 1 85 ? -6.410 -4.924 18.546 1.00 96.00 85 LEU A C 1
ATOM 659 O O . LEU A 1 85 ? -7.563 -4.496 18.508 1.00 96.00 85 LEU A O 1
ATOM 663 N N . SER A 1 86 ? -5.661 -4.879 19.642 1.00 96.19 86 SER A N 1
ATOM 664 C CA . SER A 1 86 ? -6.060 -4.212 20.879 1.00 96.19 86 SER A CA 1
ATOM 665 C C . SER A 1 86 ? -5.463 -2.812 20.917 1.00 96.19 86 SER A C 1
ATOM 667 O O . SER A 1 86 ? -4.238 -2.653 20.875 1.00 96.19 86 SER A O 1
ATOM 669 N N . VAL A 1 87 ? -6.321 -1.798 21.005 1.00 95.44 87 VAL A N 1
ATOM 670 C CA . VAL A 1 87 ? -5.887 -0.399 20.975 1.00 95.44 87 VAL A CA 1
ATOM 671 C C . VAL A 1 87 ? -5.596 0.079 22.391 1.00 95.44 87 VAL A C 1
ATOM 673 O O . VAL A 1 87 ? -6.428 -0.050 23.282 1.00 95.44 87 VAL A O 1
ATOM 676 N N . ARG A 1 88 ? -4.402 0.613 22.628 1.00 94.00 88 ARG A N 1
ATOM 677 C CA . ARG A 1 88 ? -3.944 1.120 23.921 1.00 94.00 88 ARG A CA 1
ATOM 678 C C . ARG A 1 88 ? -4.144 2.626 23.995 1.00 94.00 88 ARG A C 1
ATOM 680 O O . ARG A 1 88 ? -3.972 3.335 23.008 1.00 94.00 88 ARG A O 1
ATOM 687 N N . GLU A 1 89 ? -4.454 3.109 25.192 1.00 95.69 89 GLU A N 1
ATOM 688 C CA . GLU A 1 89 ? -4.354 4.537 25.489 1.00 95.69 89 GLU A CA 1
ATOM 689 C C . GLU A 1 89 ? -2.878 4.959 25.459 1.00 95.69 89 GLU A C 1
ATOM 691 O O . GLU A 1 89 ? -1.994 4.221 25.913 1.00 95.69 89 GLU A O 1
ATOM 696 N N . THR A 1 90 ? -2.614 6.152 24.939 1.00 96.00 90 THR A N 1
ATOM 697 C CA . THR A 1 90 ? -1.281 6.762 24.908 1.00 96.00 90 THR A CA 1
ATOM 698 C C . THR A 1 90 ? -1.334 8.132 25.588 1.00 96.00 90 THR A C 1
ATOM 700 O O . THR A 1 90 ? -2.403 8.659 25.904 1.00 96.00 90 THR A O 1
ATOM 703 N N . SER A 1 91 ? -0.179 8.758 25.811 1.00 96.31 91 SER A N 1
ATOM 704 C CA . SER A 1 91 ? -0.122 10.118 26.354 1.00 96.31 91 SER A CA 1
ATOM 705 C C . SER A 1 91 ? -0.809 11.150 25.446 1.00 96.31 91 SER A C 1
ATOM 707 O O . SER A 1 91 ? -1.304 12.160 25.949 1.00 96.31 91 SER A O 1
ATOM 709 N N . LYS A 1 92 ? -0.883 10.884 24.131 1.00 96.94 92 LYS A N 1
ATOM 710 C CA . LYS A 1 92 ? -1.460 11.767 23.100 1.00 96.94 92 LYS A CA 1
ATOM 711 C C . LYS A 1 92 ? -2.747 11.235 22.467 1.00 96.94 92 LYS A C 1
ATOM 713 O O . LYS A 1 92 ? -3.304 11.896 21.593 1.00 96.94 92 LYS A O 1
ATOM 718 N N . PHE A 1 93 ? -3.215 10.064 22.883 1.00 95.69 93 PHE A N 1
ATOM 719 C CA . PHE A 1 93 ? -4.415 9.432 22.360 1.00 95.69 93 PHE A CA 1
ATOM 720 C C . PHE A 1 93 ? -5.234 8.826 23.495 1.00 95.69 93 PHE A C 1
ATOM 722 O O . PHE A 1 93 ? -4.912 7.764 24.028 1.00 95.69 93 PHE A O 1
ATOM 729 N N . LYS A 1 94 ? -6.298 9.546 23.851 1.00 95.12 94 LYS A N 1
ATOM 730 C CA . LYS A 1 94 ? -7.270 9.165 24.886 1.00 95.12 94 LYS A CA 1
ATOM 731 C C . LYS A 1 94 ? -8.707 9.176 24.386 1.00 95.12 94 LYS A C 1
ATOM 733 O O . LYS A 1 94 ? -9.569 8.526 24.969 1.00 95.12 94 LYS A O 1
ATOM 738 N N . ASP A 1 95 ? -8.942 9.921 23.315 1.00 95.44 95 ASP A N 1
ATOM 739 C CA . ASP A 1 95 ? -10.241 10.052 22.679 1.00 95.44 95 ASP A CA 1
ATOM 740 C C . ASP A 1 95 ? -10.463 8.934 21.658 1.00 95.44 95 ASP A C 1
ATOM 742 O O . ASP A 1 95 ? -9.573 8.149 21.342 1.00 95.44 95 ASP A O 1
ATOM 746 N N . GLU A 1 96 ? -11.672 8.862 21.123 1.00 96.25 96 GLU A N 1
ATOM 747 C CA . GLU A 1 96 ? -12.024 7.926 20.060 1.00 96.25 96 GLU A CA 1
ATOM 748 C C . GLU A 1 96 ? -11.571 8.413 18.666 1.00 96.25 96 GLU A C 1
ATOM 750 O O . GLU A 1 96 ? -11.582 9.609 18.359 1.00 96.25 96 GLU A O 1
ATOM 755 N N . ILE A 1 97 ? -11.230 7.476 17.777 1.00 97.38 97 ILE A N 1
ATOM 756 C CA . ILE A 1 97 ? -11.142 7.719 16.331 1.00 97.38 97 ILE A CA 1
ATOM 757 C C . ILE A 1 97 ? -12.494 7.377 15.728 1.00 97.38 97 ILE A C 1
ATOM 759 O O . ILE A 1 97 ? -12.925 6.223 15.760 1.00 97.38 97 ILE A O 1
ATOM 763 N N . LYS A 1 98 ? -13.154 8.364 15.126 1.00 97.50 98 LYS A N 1
ATOM 764 C CA . LYS A 1 98 ? -14.387 8.105 14.391 1.00 97.50 98 LYS A CA 1
ATOM 765 C C . LYS A 1 98 ? -14.107 7.277 13.145 1.00 97.50 98 LYS A C 1
ATOM 767 O O . LYS A 1 98 ? -13.140 7.533 12.431 1.00 97.50 98 LYS A O 1
ATOM 772 N N . ALA A 1 99 ? -15.003 6.348 12.816 1.00 95.00 99 ALA A N 1
ATOM 773 C CA . ALA A 1 99 ? -14.928 5.556 11.588 1.00 95.00 99 ALA A CA 1
ATOM 774 C C . ALA A 1 99 ? -14.790 6.442 10.334 1.00 95.00 99 ALA A C 1
ATOM 776 O O . ALA A 1 99 ? -14.125 6.069 9.368 1.00 95.00 99 ALA A O 1
ATOM 777 N N . THR A 1 100 ? -15.400 7.633 10.351 1.00 94.44 100 THR A N 1
ATOM 778 C CA . THR A 1 100 ? -15.280 8.641 9.289 1.00 94.44 100 THR A CA 1
ATOM 779 C C . THR A 1 100 ? -13.887 9.252 9.196 1.00 94.44 100 THR A C 1
ATOM 781 O O . THR A 1 100 ? -13.424 9.492 8.085 1.00 94.44 100 THR A O 1
ATOM 784 N N . ASP A 1 101 ? -13.221 9.474 10.330 1.00 96.69 101 ASP A N 1
ATOM 785 C CA . ASP A 1 101 ? -11.871 10.040 10.384 1.00 96.69 101 ASP A CA 1
ATOM 786 C C . ASP A 1 101 ? -10.861 9.018 9.875 1.00 96.69 101 ASP A C 1
ATOM 788 O O . ASP A 1 101 ? -10.099 9.320 8.962 1.00 96.69 101 ASP A O 1
ATOM 792 N N . LEU A 1 102 ? -10.951 7.771 10.351 1.00 97.31 102 LEU A N 1
ATOM 793 C CA . LEU A 1 102 ? -10.108 6.690 9.850 1.00 97.31 102 LEU A CA 1
ATOM 794 C C . LEU A 1 102 ? -10.340 6.456 8.353 1.00 97.31 102 LEU A C 1
ATOM 796 O O . LEU A 1 102 ? -9.390 6.295 7.595 1.00 97.31 102 LEU A O 1
ATOM 800 N N . ARG A 1 103 ? -11.595 6.479 7.886 1.00 95.00 103 ARG A N 1
ATOM 801 C CA . ARG A 1 103 ? -11.890 6.378 6.450 1.00 95.00 103 ARG A CA 1
ATOM 802 C C . ARG A 1 103 ? -11.242 7.520 5.671 1.00 95.00 103 ARG A C 1
ATOM 804 O O . ARG A 1 103 ? -10.635 7.265 4.638 1.00 95.00 103 ARG A O 1
ATOM 811 N N . LYS A 1 104 ? -11.365 8.758 6.150 1.00 96.25 104 LYS A N 1
ATOM 812 C CA . LYS A 1 104 ? -10.721 9.921 5.534 1.00 96.25 104 LYS A CA 1
ATOM 813 C C . LYS A 1 104 ? -9.203 9.727 5.479 1.00 96.25 104 LYS A C 1
ATOM 815 O O . LYS A 1 104 ? -8.626 9.850 4.404 1.00 96.25 104 LYS A O 1
ATOM 820 N N . PHE A 1 105 ? -8.593 9.309 6.588 1.00 97.50 105 PHE A N 1
ATOM 821 C CA . PHE A 1 105 ? -7.175 8.977 6.663 1.00 97.50 105 PHE A CA 1
ATOM 822 C C . PHE A 1 105 ? -6.781 7.944 5.597 1.00 97.50 105 PHE A C 1
ATOM 824 O O . PHE A 1 105 ? -5.810 8.163 4.875 1.00 97.50 105 PHE A O 1
ATOM 831 N N . MET A 1 106 ? -7.561 6.867 5.434 1.00 97.25 106 MET A N 1
ATOM 832 C CA . MET A 1 106 ? -7.297 5.823 4.436 1.00 97.25 106 MET A CA 1
ATOM 833 C C . MET A 1 106 ? -7.229 6.372 3.003 1.00 97.25 106 MET A C 1
ATOM 835 O O . MET A 1 106 ? -6.410 5.890 2.227 1.00 97.25 106 MET A O 1
ATOM 839 N N . PHE A 1 107 ? -8.065 7.349 2.635 1.00 96.06 107 PHE A N 1
ATOM 840 C CA . PHE A 1 107 ? -8.108 7.902 1.271 1.00 96.06 107 PHE A CA 1
ATOM 841 C C . PHE A 1 107 ? -7.190 9.106 1.046 1.00 96.06 107 PHE A C 1
ATOM 843 O O . PHE A 1 107 ? -6.840 9.399 -0.094 1.00 96.06 107 PHE A O 1
ATOM 850 N N . GLU A 1 108 ? -6.786 9.806 2.104 1.00 95.19 108 GLU A N 1
ATOM 851 C CA . GLU A 1 108 ? -5.909 10.977 1.989 1.00 95.19 108 GLU A CA 1
ATOM 852 C C . GLU A 1 108 ? -4.424 10.630 2.148 1.00 95.19 108 GLU A C 1
ATOM 854 O O . GLU A 1 108 ? -3.570 11.369 1.657 1.00 95.19 108 GLU A O 1
ATOM 859 N N . ASN A 1 109 ? -4.097 9.501 2.788 1.00 95.62 109 ASN A N 1
ATOM 860 C CA . ASN A 1 109 ? -2.712 9.137 3.071 1.00 95.62 109 ASN A CA 1
ATOM 861 C C . ASN A 1 109 ? -2.145 8.141 2.051 1.00 95.62 109 ASN A C 1
ATOM 863 O O . ASN A 1 109 ? -2.717 7.061 1.869 1.00 95.62 109 ASN A O 1
ATOM 867 N N . PRO A 1 110 ? -1.002 8.459 1.412 1.00 94.69 110 PRO A N 1
ATOM 868 C CA . PRO A 1 110 ? -0.357 7.585 0.440 1.00 94.69 110 PRO A CA 1
ATOM 869 C C . PRO A 1 110 ? 0.171 6.302 1.091 1.00 94.69 110 PRO A C 1
ATOM 871 O O . PRO A 1 110 ? 0.757 6.333 2.171 1.00 94.69 110 PRO A O 1
ATOM 874 N N . TYR A 1 111 ? 0.038 5.182 0.383 1.00 94.62 111 TYR A N 1
ATOM 875 C CA . TYR A 1 111 ? 0.530 3.874 0.819 1.00 94.62 111 TYR A CA 1
ATOM 876 C C . TYR A 1 111 ? 1.524 3.259 -0.171 1.00 94.62 111 TYR A C 1
ATOM 878 O O . TYR A 1 111 ? 2.651 2.913 0.192 1.00 94.62 111 TYR A O 1
ATOM 886 N N . LYS A 1 112 ? 1.126 3.127 -1.441 1.00 94.00 112 LYS A N 1
ATOM 887 C CA . LYS A 1 112 ? 1.886 2.381 -2.455 1.00 94.00 112 LYS A CA 1
ATOM 888 C C . LYS A 1 112 ? 1.965 3.175 -3.747 1.00 94.00 112 LYS A C 1
ATOM 890 O O . LYS A 1 112 ? 0.976 3.755 -4.173 1.00 94.00 112 LYS A O 1
ATOM 895 N N . VAL A 1 113 ? 3.124 3.168 -4.396 1.00 94.69 113 VAL A N 1
ATOM 896 C CA . VAL A 1 113 ? 3.298 3.794 -5.713 1.00 94.69 113 VAL A CA 1
ATOM 897 C C . VAL A 1 113 ? 3.109 2.744 -6.808 1.00 94.69 113 VAL A C 1
ATOM 899 O O . VAL A 1 113 ? 3.672 1.645 -6.734 1.00 94.69 113 VAL A O 1
ATOM 902 N N . TYR A 1 114 ? 2.320 3.083 -7.826 1.00 93.06 114 TYR A N 1
ATOM 903 C CA . TYR A 1 114 ? 2.165 2.301 -9.045 1.00 93.06 114 TYR A CA 1
ATOM 904 C C . TYR A 1 114 ? 3.507 2.139 -9.760 1.00 93.06 114 TYR A C 1
ATOM 906 O O . TYR A 1 114 ? 4.243 3.101 -9.965 1.00 93.06 114 TYR A O 1
ATOM 914 N N . GLN A 1 115 ? 3.817 0.917 -10.184 1.00 92.56 115 GLN A N 1
ATOM 915 C CA . GLN A 1 115 ? 5.048 0.626 -10.911 1.00 92.56 115 GLN A CA 1
ATOM 916 C C . GLN A 1 115 ? 4.732 0.586 -12.405 1.00 92.56 115 GLN A C 1
ATOM 918 O O . GLN A 1 115 ? 4.000 -0.290 -12.854 1.00 92.56 115 GLN A O 1
ATOM 923 N N . LYS A 1 116 ? 5.296 1.514 -13.185 1.00 87.56 116 LYS A N 1
ATOM 924 C CA . LYS A 1 116 ? 5.065 1.612 -14.642 1.00 87.56 116 LYS A CA 1
ATOM 925 C C . LYS A 1 116 ? 5.891 0.617 -15.477 1.00 87.56 116 LYS A C 1
ATOM 927 O O . LYS A 1 116 ? 5.841 0.670 -16.701 1.00 87.56 116 LYS A O 1
ATOM 932 N N . GLY A 1 117 ? 6.661 -0.261 -14.832 1.00 88.19 117 GLY A N 1
ATOM 933 C CA . GLY A 1 117 ? 7.528 -1.241 -15.489 1.00 88.19 117 GLY A CA 1
ATOM 934 C C . GLY A 1 117 ? 6.854 -2.588 -15.759 1.00 88.19 117 GLY A C 1
ATOM 935 O O . GLY A 1 117 ? 5.931 -2.992 -15.057 1.00 88.19 117 GLY A O 1
ATOM 936 N N . ASP A 1 118 ? 7.394 -3.328 -16.726 1.00 93.00 118 ASP A N 1
ATOM 937 C CA . ASP A 1 118 ? 6.983 -4.697 -17.076 1.00 93.00 118 ASP A CA 1
ATOM 938 C C . ASP A 1 118 ? 7.554 -5.754 -16.111 1.00 93.00 118 ASP A C 1
ATOM 940 O O . ASP A 1 118 ? 7.330 -6.952 -16.285 1.00 93.00 118 ASP A O 1
ATOM 944 N N . ASN A 1 119 ? 8.332 -5.326 -15.106 1.00 93.38 119 ASN A N 1
ATOM 945 C CA . ASN A 1 119 ? 8.977 -6.184 -14.106 1.00 93.38 119 ASN A CA 1
ATOM 946 C C . ASN A 1 119 ? 9.784 -7.331 -14.737 1.00 93.38 119 ASN A C 1
ATOM 948 O O . ASN A 1 119 ? 9.818 -8.458 -14.243 1.00 93.38 119 ASN A O 1
ATOM 952 N N . CYS A 1 120 ? 10.462 -7.039 -15.849 1.00 95.88 120 CYS A N 1
ATOM 953 C CA . CYS A 1 120 ? 11.288 -8.014 -16.555 1.00 95.88 120 CYS A CA 1
ATOM 954 C C . CYS A 1 120 ? 12.593 -8.378 -15.821 1.00 95.88 120 CYS A C 1
ATOM 956 O O . CYS A 1 120 ? 13.285 -9.316 -16.235 1.00 95.88 120 CYS A O 1
ATOM 958 N N . LYS A 1 121 ? 12.898 -7.681 -14.716 1.00 95.44 121 LYS A N 1
ATOM 959 C CA . LYS A 1 121 ? 13.889 -8.016 -13.686 1.00 95.44 121 LYS A CA 1
ATOM 960 C C . LYS A 1 121 ? 13.301 -7.819 -12.283 1.00 95.44 121 LYS A C 1
ATOM 962 O O . LYS A 1 121 ? 12.279 -7.164 -12.105 1.00 95.44 121 LYS A O 1
ATOM 967 N N . VAL A 1 122 ? 13.993 -8.364 -11.278 1.00 88.62 122 VAL A N 1
ATOM 968 C CA . VAL A 1 122 ? 13.606 -8.290 -9.852 1.00 88.62 122 VAL A CA 1
ATOM 969 C C . VAL A 1 122 ? 13.388 -6.842 -9.396 1.00 88.62 122 VAL A C 1
ATOM 971 O O . VAL A 1 122 ? 12.390 -6.538 -8.751 1.00 88.62 122 VAL A O 1
ATOM 974 N N . ASN A 1 123 ? 14.267 -5.932 -9.817 1.00 90.31 123 ASN A N 1
ATOM 975 C CA . ASN A 1 123 ? 14.204 -4.517 -9.447 1.00 90.31 123 ASN A CA 1
ATOM 976 C C . ASN A 1 123 ? 13.286 -3.691 -10.368 1.00 90.31 123 ASN A C 1
ATOM 978 O O . ASN A 1 123 ? 13.362 -2.467 -10.348 1.00 90.31 123 ASN A O 1
ATOM 982 N N . GLY A 1 124 ? 12.445 -4.328 -11.190 1.00 93.62 124 GLY A N 1
ATOM 983 C CA . GLY A 1 124 ? 11.607 -3.682 -12.204 1.00 93.62 124 GLY A CA 1
ATOM 984 C C . GLY A 1 124 ? 12.188 -3.804 -13.617 1.00 93.62 124 GLY A C 1
ATOM 985 O O . GLY A 1 124 ? 12.832 -4.796 -13.950 1.00 93.62 124 GLY A O 1
ATOM 986 N N . GLY A 1 125 ? 11.953 -2.801 -14.462 1.00 96.25 125 GLY A N 1
ATOM 987 C CA . GLY A 1 125 ? 12.454 -2.749 -15.837 1.00 96.25 125 GLY A CA 1
ATOM 988 C C . GLY A 1 125 ? 11.331 -2.776 -16.868 1.00 96.25 125 GLY A C 1
ATOM 989 O O . GLY A 1 125 ? 10.194 -3.133 -16.559 1.00 96.25 125 GLY A O 1
ATOM 990 N N . VAL A 1 126 ? 11.660 -2.380 -18.094 1.00 97.06 126 VAL A N 1
ATOM 991 C CA . VAL A 1 126 ? 10.708 -2.195 -19.196 1.00 97.06 126 VAL A CA 1
ATOM 992 C C . VAL A 1 126 ? 11.138 -3.037 -20.391 1.00 97.06 126 VAL A C 1
ATOM 994 O O . VAL A 1 126 ? 12.311 -3.071 -20.767 1.00 97.06 126 VAL A O 1
ATOM 997 N N . CYS A 1 127 ? 10.190 -3.718 -21.015 1.00 97.38 127 CYS A N 1
ATOM 998 C CA . CYS A 1 127 ? 10.420 -4.529 -22.192 1.00 97.38 127 CYS A CA 1
ATOM 999 C C . CYS A 1 127 ? 10.436 -3.674 -23.464 1.00 97.38 127 CYS A C 1
ATOM 1001 O O . CYS A 1 127 ? 9.478 -2.976 -23.798 1.00 97.38 127 CYS A O 1
ATOM 1003 N N . ILE A 1 128 ? 11.526 -3.777 -24.222 1.00 96.94 128 ILE A N 1
ATOM 1004 C CA . ILE A 1 128 ? 11.784 -2.996 -25.434 1.00 96.94 128 ILE A CA 1
ATOM 1005 C C . ILE A 1 128 ? 11.878 -3.887 -26.681 1.00 96.94 128 ILE A C 1
ATOM 1007 O O . ILE A 1 128 ? 12.150 -5.091 -26.618 1.00 96.94 128 ILE A O 1
ATOM 1011 N N . ASN A 1 129 ? 11.602 -3.297 -27.847 1.00 95.88 129 ASN A N 1
ATOM 1012 C CA . ASN A 1 129 ? 11.586 -4.008 -29.134 1.00 95.88 129 ASN A CA 1
ATOM 1013 C C . ASN A 1 129 ? 12.990 -4.190 -29.731 1.00 95.88 129 ASN A C 1
ATOM 1015 O O . ASN A 1 129 ? 13.155 -4.930 -30.704 1.00 95.88 129 ASN A O 1
ATOM 1019 N N . THR A 1 130 ? 13.980 -3.486 -29.190 1.00 94.81 130 THR A N 1
ATOM 1020 C CA . THR A 1 130 ? 15.337 -3.418 -29.724 1.00 94.81 130 THR A CA 1
ATOM 1021 C C . THR A 1 130 ? 16.364 -3.830 -28.671 1.00 94.81 130 THR A C 1
ATOM 1023 O O . THR A 1 130 ? 16.057 -3.938 -27.489 1.00 94.81 130 THR A O 1
ATOM 1026 N N . GLU A 1 131 ? 17.598 -4.072 -29.109 1.00 94.62 131 GLU A N 1
ATOM 1027 C CA . GLU A 1 131 ? 18.739 -4.339 -28.223 1.00 94.62 131 GLU A CA 1
ATOM 1028 C C . GLU A 1 131 ? 19.621 -3.090 -28.039 1.00 94.62 131 GLU A C 1
ATOM 1030 O O . GLU A 1 131 ? 20.818 -3.213 -27.768 1.00 94.62 131 GLU A O 1
ATOM 1035 N N . ASN A 1 132 ? 19.070 -1.888 -28.258 1.00 94.06 132 ASN A N 1
ATOM 1036 C CA . ASN A 1 132 ? 19.834 -0.642 -28.248 1.00 94.06 132 ASN A CA 1
ATOM 1037 C C . ASN A 1 132 ? 19.542 0.210 -26.996 1.00 94.06 132 ASN A C 1
ATOM 1039 O O . ASN A 1 132 ? 18.455 0.174 -26.418 1.00 94.06 132 ASN A O 1
ATOM 1043 N N . LYS A 1 133 ? 20.556 0.962 -26.549 1.00 93.81 133 LYS A N 1
ATOM 1044 C CA . LYS A 1 133 ? 20.457 1.817 -25.353 1.00 93.81 133 LYS A CA 1
ATOM 1045 C C . LYS A 1 133 ? 19.615 3.073 -25.576 1.00 93.81 133 LYS A C 1
ATOM 1047 O O . LYS A 1 133 ? 19.143 3.651 -24.607 1.00 93.81 133 LYS A O 1
ATOM 1052 N N . GLU A 1 134 ? 19.421 3.485 -26.822 1.00 93.44 134 GLU A N 1
ATOM 1053 C CA . GLU A 1 134 ? 18.649 4.680 -27.167 1.00 93.44 134 GLU A CA 1
ATOM 1054 C C . GLU A 1 134 ? 17.147 4.480 -26.909 1.00 93.44 134 GLU A C 1
ATOM 1056 O O . GLU A 1 134 ? 16.531 5.269 -26.196 1.00 93.44 134 GLU A O 1
ATOM 1061 N N . ASP A 1 135 ? 16.580 3.364 -27.381 1.00 93.62 135 ASP A N 1
ATOM 1062 C CA . ASP A 1 135 ? 15.201 2.941 -27.098 1.00 93.62 135 ASP A CA 1
ATOM 1063 C C . ASP A 1 135 ? 15.003 2.782 -25.586 1.00 93.62 135 ASP A C 1
ATOM 1065 O O . ASP A 1 135 ? 14.040 3.292 -25.017 1.00 93.62 135 ASP A O 1
ATOM 1069 N N . CYS A 1 136 ? 15.986 2.182 -24.908 1.00 95.19 136 CYS A N 1
ATOM 1070 C CA . CYS A 1 136 ? 16.007 2.056 -23.453 1.00 95.19 136 CYS A CA 1
ATOM 1071 C C . CYS A 1 136 ? 15.954 3.425 -22.738 1.00 95.19 136 CYS A C 1
ATOM 1073 O O . CYS A 1 136 ? 15.118 3.627 -21.856 1.00 95.19 136 CYS A O 1
ATOM 1075 N N . GLY A 1 137 ? 16.768 4.397 -23.166 1.00 93.81 137 GLY A N 1
ATOM 1076 C CA . GLY A 1 137 ? 16.796 5.752 -22.598 1.00 93.81 137 GLY A CA 1
ATOM 1077 C C . GLY A 1 137 ? 15.519 6.559 -22.841 1.00 93.81 137 GLY A C 1
ATOM 1078 O O . GLY A 1 137 ? 15.204 7.456 -22.067 1.00 93.81 137 GLY A O 1
ATOM 1079 N N . SER A 1 138 ? 14.731 6.210 -23.863 1.00 93.88 138 SER A N 1
ATOM 1080 C CA . SER A 1 138 ? 13.401 6.800 -24.075 1.00 93.88 138 SER A CA 1
ATOM 1081 C C . SER A 1 138 ? 12.335 6.276 -23.100 1.00 93.88 138 SER A C 1
ATOM 1083 O O . SER A 1 138 ? 11.281 6.894 -22.943 1.00 93.88 138 SER A O 1
ATOM 1085 N N . LYS A 1 139 ? 12.582 5.119 -22.466 1.00 94.88 139 LYS A N 1
ATOM 1086 C CA . LYS A 1 139 ? 11.653 4.454 -21.537 1.00 94.88 139 LYS A CA 1
ATOM 1087 C C . LYS A 1 139 ? 12.012 4.663 -20.077 1.00 94.88 139 LYS A C 1
ATOM 1089 O O . LYS A 1 139 ? 11.111 4.706 -19.243 1.00 94.88 139 LYS A O 1
ATOM 1094 N N . ILE A 1 140 ? 13.300 4.776 -19.774 1.00 95.19 140 ILE A N 1
ATOM 1095 C CA . ILE A 1 140 ? 13.804 4.979 -18.420 1.00 95.19 140 ILE A CA 1
ATOM 1096 C C . ILE A 1 140 ? 14.531 6.320 -18.360 1.00 95.19 140 ILE A C 1
ATOM 1098 O O . ILE A 1 140 ? 15.541 6.509 -19.032 1.00 95.19 140 ILE A O 1
ATOM 1102 N N . SER A 1 141 ? 14.048 7.220 -17.500 1.00 93.00 141 SER A N 1
ATOM 1103 C CA . SER A 1 141 ? 14.619 8.553 -17.252 1.00 93.00 141 SER A CA 1
ATOM 1104 C C . SER A 1 141 ? 15.910 8.498 -16.416 1.00 93.00 141 SER A C 1
ATOM 1106 O O . SER A 1 141 ? 16.006 9.125 -15.358 1.00 93.00 141 SER A O 1
ATOM 1108 N N . ALA A 1 142 ? 16.887 7.714 -16.869 1.00 94.81 142 ALA A N 1
ATOM 1109 C CA . ALA A 1 142 ? 18.201 7.551 -16.259 1.00 94.81 142 ALA A CA 1
ATOM 1110 C C . ALA A 1 142 ? 19.306 8.028 -17.208 1.00 94.81 142 ALA A C 1
ATOM 1112 O O . ALA A 1 142 ? 19.131 8.061 -18.427 1.00 94.81 142 ALA A O 1
ATOM 1113 N N . ASP A 1 143 ? 20.471 8.359 -16.649 1.00 94.12 143 ASP A N 1
ATOM 1114 C CA . ASP A 1 143 ? 21.658 8.618 -17.463 1.00 94.12 143 ASP A CA 1
ATOM 1115 C C . ASP A 1 143 ? 22.033 7.347 -18.266 1.00 94.12 143 ASP A C 1
ATOM 1117 O O . ASP A 1 143 ? 22.028 6.247 -17.697 1.00 94.12 143 ASP A O 1
ATOM 1121 N N . PRO A 1 144 ? 22.378 7.460 -19.568 1.00 95.06 144 PRO A N 1
ATOM 1122 C CA . PRO A 1 144 ? 22.715 6.316 -20.421 1.00 95.06 144 PRO A CA 1
ATOM 1123 C C . PRO A 1 144 ? 23.812 5.384 -19.882 1.00 95.06 144 PRO A C 1
ATOM 1125 O O . PRO A 1 144 ? 23.871 4.207 -20.265 1.00 95.06 144 PRO A O 1
ATOM 1128 N N . SER A 1 145 ? 24.683 5.885 -19.002 1.00 95.50 145 SER A N 1
ATOM 1129 C CA . SER A 1 145 ? 25.718 5.094 -18.329 1.00 95.50 145 SER A CA 1
ATOM 1130 C C . SER A 1 145 ? 25.150 4.045 -17.367 1.00 95.50 145 SER A C 1
ATOM 1132 O O . SER A 1 145 ? 25.752 2.980 -17.239 1.00 95.50 145 SER A O 1
ATOM 1134 N N . TYR A 1 146 ? 23.974 4.278 -16.773 1.00 96.38 146 TYR A N 1
ATOM 1135 C CA . TYR A 1 146 ? 23.296 3.323 -15.884 1.00 96.38 146 TYR A CA 1
ATOM 1136 C C . TYR A 1 146 ? 22.398 2.326 -16.619 1.00 96.38 146 TYR A C 1
ATOM 1138 O O . TYR A 1 146 ? 21.920 1.368 -16.011 1.00 96.38 146 TYR A O 1
ATOM 1146 N N . LEU A 1 147 ? 22.137 2.547 -17.910 1.00 97.31 147 LEU A N 1
ATOM 1147 C CA . LEU A 1 147 ? 21.249 1.688 -18.685 1.00 97.31 147 LEU A CA 1
ATOM 1148 C C . LEU A 1 147 ? 21.921 0.352 -19.015 1.00 97.31 147 LEU A C 1
ATOM 1150 O O . LEU A 1 147 ? 22.983 0.294 -19.650 1.00 97.31 147 LEU A O 1
ATOM 1154 N N . LEU A 1 148 ? 21.236 -0.721 -18.641 1.00 97.38 148 LEU A N 1
ATOM 1155 C CA . LEU A 1 148 ? 21.569 -2.112 -18.901 1.00 97.38 148 LEU A CA 1
ATOM 1156 C C . LEU A 1 148 ? 20.478 -2.746 -19.770 1.00 97.38 148 LEU A C 1
ATOM 1158 O O . LEU A 1 148 ? 19.300 -2.392 -19.695 1.00 97.38 148 LEU A O 1
ATOM 1162 N N . ILE A 1 149 ? 20.884 -3.695 -20.614 1.00 97.62 149 ILE A N 1
ATOM 1163 C CA . ILE A 1 149 ? 19.979 -4.420 -21.508 1.00 97.62 149 ILE A CA 1
ATOM 1164 C C . ILE A 1 149 ? 20.208 -5.912 -21.333 1.00 97.62 149 ILE A C 1
ATOM 1166 O O . ILE A 1 149 ? 21.290 -6.422 -21.628 1.00 97.62 149 ILE A O 1
ATOM 1170 N N . ASP A 1 150 ? 19.164 -6.622 -20.918 1.00 97.19 150 ASP A N 1
ATOM 1171 C CA . ASP A 1 150 ? 19.122 -8.077 -20.995 1.00 97.19 150 ASP A CA 1
ATOM 1172 C C . ASP A 1 150 ? 18.448 -8.503 -22.302 1.00 97.19 150 ASP A C 1
ATOM 1174 O O . ASP A 1 150 ? 17.225 -8.428 -22.461 1.00 97.19 150 ASP A O 1
ATOM 1178 N N . LYS A 1 151 ? 19.279 -8.969 -23.235 1.00 95.38 151 LYS A N 1
ATOM 1179 C CA . LYS A 1 151 ? 18.891 -9.360 -24.594 1.00 95.38 151 LYS A CA 1
ATOM 1180 C C . LYS A 1 151 ? 18.037 -10.627 -24.665 1.00 95.38 151 LYS A C 1
ATOM 1182 O O . LYS A 1 151 ? 17.493 -10.922 -25.722 1.00 95.38 151 LYS A O 1
ATOM 1187 N N . LYS A 1 152 ? 17.950 -11.414 -23.588 1.00 91.12 152 LYS A N 1
ATOM 1188 C CA . LYS A 1 152 ? 17.274 -12.724 -23.587 1.00 91.12 152 LYS A CA 1
ATOM 1189 C C . LYS A 1 152 ? 16.296 -12.861 -22.420 1.00 91.12 152 LYS A C 1
ATOM 1191 O O . LYS A 1 152 ? 16.173 -13.929 -21.825 1.00 91.12 152 LYS A O 1
ATOM 1196 N N . SER A 1 153 ? 15.575 -11.784 -22.107 1.00 95.50 153 SER A N 1
ATOM 1197 C CA . SER A 1 153 ? 14.543 -11.819 -21.070 1.00 95.50 153 SER A CA 1
ATOM 1198 C C . SER A 1 153 ? 13.345 -12.663 -21.513 1.00 95.50 153 SER A C 1
ATOM 1200 O O . SER A 1 153 ? 12.588 -12.291 -22.413 1.00 95.50 153 SER A O 1
ATOM 1202 N N . SER A 1 154 ? 13.137 -13.790 -20.832 1.00 95.81 154 SER A N 1
ATOM 1203 C CA . SER A 1 154 ? 11.968 -14.654 -21.031 1.00 95.81 154 SER A CA 1
ATOM 1204 C C . SER A 1 154 ? 10.654 -13.958 -20.669 1.00 95.81 154 SER A C 1
ATOM 1206 O O . SER A 1 154 ? 9.620 -14.277 -21.250 1.00 95.81 154 SER A O 1
ATOM 1208 N N . VAL A 1 155 ? 10.687 -12.984 -19.751 1.00 95.81 155 VAL A N 1
ATOM 1209 C CA . VAL A 1 155 ? 9.527 -12.148 -19.410 1.00 95.81 155 VAL A CA 1
ATOM 1210 C C . VAL A 1 155 ? 9.137 -11.292 -20.613 1.00 95.81 155 VAL A C 1
ATOM 1212 O O . VAL A 1 155 ? 7.992 -11.346 -21.046 1.00 95.81 155 VAL A O 1
ATOM 1215 N N . CYS A 1 156 ? 10.093 -10.590 -21.227 1.00 97.00 156 CYS A N 1
ATOM 1216 C CA . CYS A 1 156 ? 9.822 -9.745 -22.393 1.00 97.00 156 CYS A CA 1
ATOM 1217 C C . CYS A 1 156 ? 9.379 -10.526 -23.631 1.00 97.00 156 CYS A C 1
ATOM 1219 O O . CYS A 1 156 ? 8.516 -10.052 -24.374 1.00 97.00 156 CYS A O 1
ATOM 1221 N N . ALA A 1 157 ? 9.882 -11.748 -23.814 1.00 96.19 157 ALA A N 1
ATOM 1222 C CA . ALA A 1 157 ? 9.425 -12.623 -24.889 1.00 96.19 157 ALA A CA 1
ATOM 1223 C C . ALA A 1 157 ? 7.908 -12.905 -24.815 1.00 96.19 157 ALA A C 1
ATOM 1225 O O . ALA A 1 157 ? 7.254 -12.949 -25.857 1.00 96.19 157 ALA A O 1
ATOM 1226 N N . LYS A 1 158 ? 7.316 -13.001 -23.609 1.00 95.88 158 LYS A N 1
ATOM 1227 C CA . LYS A 1 158 ? 5.856 -13.171 -23.429 1.00 95.88 158 LYS A CA 1
ATOM 1228 C C . LYS A 1 158 ? 5.046 -11.980 -23.949 1.00 95.88 158 LYS A C 1
ATOM 1230 O O . LYS A 1 158 ? 3.900 -12.154 -24.345 1.00 95.88 158 LYS A O 1
ATOM 1235 N N . TYR A 1 159 ? 5.653 -10.795 -23.996 1.00 93.56 159 TYR A N 1
ATOM 1236 C CA . TYR A 1 159 ? 5.049 -9.563 -24.511 1.00 93.56 159 TYR A CA 1
ATOM 1237 C C . TYR A 1 159 ? 5.416 -9.282 -25.977 1.00 93.56 159 TYR A C 1
ATOM 1239 O O . TYR A 1 159 ? 5.219 -8.167 -26.462 1.00 93.56 159 TYR A O 1
ATOM 1247 N N . SER A 1 160 ? 5.977 -10.264 -26.696 1.00 95.69 160 SER A N 1
ATOM 1248 C CA . SER A 1 160 ? 6.513 -10.083 -28.057 1.00 95.69 160 SER A CA 1
ATOM 1249 C C . SER A 1 160 ? 7.576 -8.973 -28.145 1.00 95.69 160 SER A C 1
ATOM 1251 O O . SER A 1 160 ? 7.693 -8.278 -29.155 1.00 95.69 160 SER A O 1
ATOM 1253 N N . LYS A 1 161 ? 8.350 -8.789 -27.069 1.00 96.56 161 LYS A N 1
ATOM 1254 C CA . LYS A 1 161 ? 9.474 -7.848 -26.969 1.00 96.56 161 LYS A CA 1
ATOM 1255 C C . LYS A 1 161 ? 10.797 -8.610 -26.976 1.00 96.56 161 LYS A C 1
ATOM 1257 O O . LYS A 1 161 ? 10.845 -9.787 -26.625 1.00 96.56 161 LYS A O 1
ATOM 1262 N N . LYS A 1 162 ? 11.880 -7.944 -27.387 1.00 96.00 162 LYS A N 1
ATOM 1263 C CA . LYS A 1 162 ? 13.188 -8.597 -27.569 1.00 96.00 162 LYS A CA 1
ATOM 1264 C C . LYS A 1 162 ? 14.053 -8.548 -26.323 1.00 96.00 162 LYS A C 1
ATOM 1266 O O . LYS A 1 162 ? 14.816 -9.474 -26.078 1.00 96.00 162 LYS A O 1
ATOM 1271 N N . SER A 1 163 ? 13.989 -7.465 -25.557 1.00 97.12 163 SER A N 1
ATOM 1272 C CA . SER A 1 163 ? 14.956 -7.236 -24.484 1.00 97.12 163 SER A CA 1
ATOM 1273 C C . SER A 1 163 ? 14.336 -6.511 -23.304 1.00 97.12 163 SER A C 1
ATOM 1275 O O . SER A 1 163 ? 13.340 -5.809 -23.452 1.00 97.12 163 SER A O 1
ATOM 1277 N N . CYS A 1 164 ? 14.934 -6.689 -22.132 1.00 98.12 164 CYS A N 1
ATOM 1278 C CA . CYS A 1 164 ? 14.590 -5.947 -20.927 1.00 98.12 164 CYS A CA 1
ATOM 1279 C C . CYS A 1 164 ? 15.581 -4.796 -20.746 1.00 98.12 164 CYS A C 1
ATOM 1281 O O . CYS A 1 164 ? 16.782 -5.034 -20.622 1.00 98.12 164 CYS A O 1
ATOM 1283 N N . CYS A 1 165 ? 15.072 -3.570 -20.736 1.00 98.00 165 CYS A N 1
ATOM 1284 C CA . CYS A 1 165 ? 15.787 -2.353 -20.378 1.00 98.00 165 CYS A CA 1
ATOM 1285 C C . CYS A 1 165 ? 15.640 -2.112 -18.873 1.00 98.00 165 CYS A C 1
ATOM 1287 O O . CYS A 1 165 ? 14.523 -2.117 -18.350 1.00 98.00 165 CYS A O 1
ATOM 1289 N N . TYR A 1 166 ? 16.755 -1.924 -18.172 1.00 97.88 166 TYR A N 1
ATOM 1290 C CA . TYR A 1 166 ? 16.760 -1.706 -16.727 1.00 97.88 166 TYR A CA 1
ATOM 1291 C C . TYR A 1 166 ? 18.030 -0.974 -16.277 1.00 97.88 166 TYR A C 1
ATOM 1293 O O . TYR A 1 166 ? 18.935 -0.704 -17.062 1.00 97.88 166 TYR A O 1
ATOM 1301 N N . THR A 1 167 ? 18.090 -0.661 -14.993 1.00 97.56 167 THR A N 1
ATOM 1302 C CA . THR A 1 167 ? 19.245 -0.131 -14.264 1.00 97.56 167 THR A CA 1
ATOM 1303 C C . THR A 1 167 ? 19.421 -0.933 -12.975 1.00 97.56 167 THR A C 1
ATOM 1305 O O . THR A 1 167 ? 18.526 -1.687 -12.582 1.00 97.56 167 THR A O 1
ATOM 1308 N N . ASP A 1 168 ? 20.517 -0.736 -12.251 1.00 97.31 168 ASP A N 1
ATOM 1309 C CA . ASP A 1 168 ? 20.671 -1.334 -10.917 1.00 97.31 168 ASP A CA 1
ATOM 1310 C C . ASP A 1 168 ? 19.763 -0.685 -9.848 1.00 97.31 168 ASP A C 1
ATOM 1312 O O . ASP A 1 168 ? 19.700 -1.161 -8.715 1.00 97.31 168 ASP A O 1
ATOM 1316 N N . TYR A 1 169 ? 19.013 0.367 -10.201 1.00 97.44 169 TYR A N 1
ATOM 1317 C CA . TYR A 1 169 ? 18.234 1.185 -9.274 1.00 97.44 169 TYR A CA 1
ATOM 1318 C C . TYR A 1 169 ? 16.728 1.046 -9.505 1.00 97.44 169 TYR A C 1
ATOM 1320 O O . TYR A 1 169 ? 16.195 1.340 -10.577 1.00 97.44 169 TYR A O 1
ATOM 1328 N N . GLU A 1 170 ? 16.019 0.628 -8.457 1.00 96.75 170 GLU A N 1
ATOM 1329 C CA . GLU A 1 170 ? 14.578 0.371 -8.502 1.00 96.75 170 GLU A CA 1
ATOM 1330 C C . GLU A 1 170 ? 13.756 1.590 -8.913 1.00 96.75 170 GLU A C 1
ATOM 1332 O O . GLU A 1 170 ? 12.780 1.438 -9.645 1.00 96.75 170 GLU A O 1
ATOM 1337 N N . CYS A 1 171 ? 14.144 2.789 -8.471 1.00 97.25 171 CYS A N 1
ATOM 1338 C CA . CYS A 1 171 ? 13.353 3.992 -8.708 1.00 97.25 171 CYS A CA 1
ATOM 1339 C C . CYS A 1 171 ? 13.126 4.226 -10.205 1.00 97.25 171 CYS A C 1
ATOM 1341 O O . CYS A 1 171 ? 11.987 4.326 -10.658 1.00 97.25 171 CYS A O 1
ATOM 1343 N N . TRP A 1 172 ? 14.204 4.219 -10.988 1.00 97.25 172 TRP A N 1
ATOM 1344 C CA . TRP A 1 172 ? 14.148 4.369 -12.439 1.00 97.25 172 TRP A CA 1
ATOM 1345 C C . TRP A 1 172 ? 13.402 3.219 -13.114 1.00 97.25 172 TRP A C 1
ATOM 1347 O O . TRP A 1 172 ? 12.550 3.439 -13.973 1.00 97.25 172 TRP A O 1
ATOM 1357 N N . ASN A 1 173 ? 13.672 1.990 -12.678 1.00 96.94 173 ASN A N 1
ATOM 1358 C CA . ASN A 1 173 ? 13.057 0.783 -13.224 1.00 96.94 173 ASN A CA 1
ATOM 1359 C C . ASN A 1 173 ? 11.539 0.703 -13.009 1.00 96.94 173 ASN A C 1
ATOM 1361 O O . ASN A 1 173 ? 10.860 -0.032 -13.729 1.00 96.94 173 ASN A O 1
ATOM 1365 N N . LYS A 1 174 ? 11.019 1.409 -12.000 1.00 96.12 174 LYS A N 1
ATOM 1366 C CA . LYS A 1 174 ? 9.602 1.422 -11.614 1.00 96.12 174 LYS A CA 1
ATOM 1367 C C . LYS A 1 174 ? 8.870 2.698 -12.054 1.00 96.12 174 LYS A C 1
ATOM 1369 O O . LYS A 1 174 ? 7.673 2.816 -11.804 1.00 96.12 174 LYS A O 1
ATOM 1374 N N . GLY A 1 175 ? 9.549 3.600 -12.771 1.00 95.25 175 GLY A N 1
ATOM 1375 C CA . GLY A 1 175 ? 8.966 4.814 -13.359 1.00 95.25 175 GLY A CA 1
ATOM 1376 C C . GLY A 1 175 ? 9.143 6.093 -12.532 1.00 95.25 175 GLY A C 1
ATOM 1377 O O . GLY A 1 175 ? 8.565 7.121 -12.879 1.00 95.25 175 GLY A O 1
ATOM 1378 N N . GLY A 1 176 ? 9.927 6.041 -11.455 1.00 96.62 176 GLY A N 1
ATOM 1379 C CA . GLY A 1 176 ? 10.356 7.211 -10.694 1.00 96.62 176 GLY A CA 1
ATOM 1380 C C . GLY A 1 176 ? 11.590 7.899 -11.290 1.00 96.62 176 GLY A C 1
ATOM 1381 O O . GLY A 1 176 ? 12.166 7.469 -12.293 1.00 96.62 176 GLY A O 1
ATOM 1382 N N . ILE A 1 177 ? 12.010 8.987 -10.644 1.00 97.31 177 ILE A N 1
ATOM 1383 C CA . ILE A 1 177 ? 13.169 9.799 -11.026 1.00 97.31 177 ILE A CA 1
ATOM 1384 C C . ILE A 1 177 ? 14.133 9.891 -9.845 1.00 97.31 177 ILE A C 1
ATOM 1386 O O . ILE A 1 177 ? 13.750 10.333 -8.764 1.00 97.31 177 ILE A O 1
ATOM 1390 N N . CYS A 1 178 ? 15.399 9.538 -10.061 1.00 97.94 178 CYS A N 1
ATOM 1391 C CA . CYS A 1 178 ? 16.461 9.826 -9.102 1.00 97.94 178 CYS A CA 1
ATOM 1392 C C . CYS A 1 178 ? 17.010 11.239 -9.315 1.00 97.94 178 CYS A C 1
ATOM 1394 O O . CYS A 1 178 ? 17.550 11.539 -10.378 1.00 97.94 178 CYS A O 1
ATOM 1396 N N . SER A 1 179 ? 16.905 12.098 -8.302 1.00 97.69 179 SER A N 1
ATOM 1397 C CA . SER A 1 179 ? 17.392 13.481 -8.360 1.00 97.69 179 SER A CA 1
ATOM 1398 C C . SER A 1 179 ? 17.951 13.940 -7.010 1.00 97.69 179 SER A C 1
ATOM 1400 O O . SER A 1 179 ? 17.610 13.393 -5.962 1.00 97.69 179 SER A O 1
ATOM 1402 N N . GLY A 1 180 ? 18.827 14.949 -7.015 1.00 97.44 180 GLY A N 1
ATOM 1403 C CA . GLY A 1 180 ? 19.325 15.575 -5.782 1.00 97.44 180 GLY A CA 1
ATOM 1404 C C . GLY A 1 180 ? 18.268 16.439 -5.082 1.00 97.44 180 GLY A C 1
ATOM 1405 O O . GLY A 1 180 ? 18.322 16.627 -3.871 1.00 97.44 180 GLY A O 1
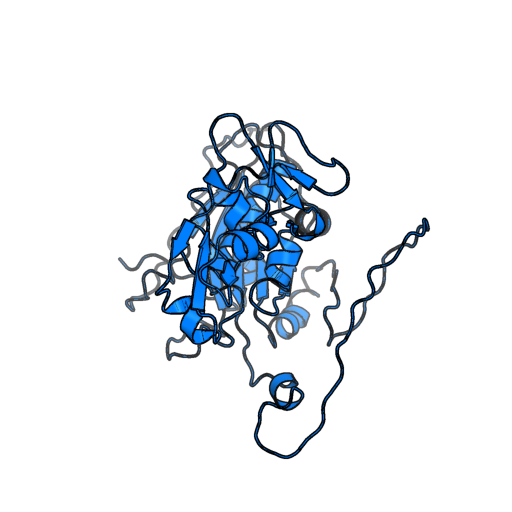ATOM 1406 N N . ALA A 1 181 ? 17.277 16.921 -5.834 1.00 97.62 181 ALA A N 1
ATOM 1407 C CA . ALA A 1 181 ? 16.155 17.725 -5.353 1.00 97.62 181 ALA A CA 1
ATOM 1408 C C . ALA A 1 181 ? 14.864 17.338 -6.088 1.00 97.62 181 ALA A C 1
ATOM 1410 O O . ALA A 1 181 ? 14.923 16.737 -7.162 1.00 97.62 181 ALA A O 1
ATOM 1411 N N . ASN A 1 182 ? 13.707 17.683 -5.520 1.00 97.56 182 ASN A N 1
ATOM 1412 C CA . ASN A 1 182 ? 12.422 17.385 -6.146 1.00 97.56 182 ASN A CA 1
ATOM 1413 C C . ASN A 1 182 ? 12.332 18.100 -7.512 1.00 97.56 182 ASN A C 1
ATOM 1415 O O . ASN A 1 182 ? 12.421 19.330 -7.530 1.00 97.56 182 ASN A O 1
ATOM 1419 N N . PRO A 1 183 ? 12.195 17.367 -8.637 1.00 96.62 183 PRO A N 1
ATOM 1420 C CA . PRO A 1 183 ? 12.202 17.967 -9.971 1.00 96.62 183 PRO A CA 1
ATOM 1421 C C . PRO A 1 183 ? 11.007 18.898 -10.207 1.00 96.62 183 PRO A C 1
ATOM 1423 O O . PRO A 1 183 ? 11.144 19.894 -10.911 1.00 96.62 183 PRO A O 1
ATOM 1426 N N . ASP A 1 184 ? 9.856 18.588 -9.607 1.00 97.31 184 ASP A N 1
ATOM 1427 C CA . ASP A 1 184 ? 8.670 19.440 -9.598 1.00 97.31 184 ASP A CA 1
ATOM 1428 C C . ASP A 1 184 ? 7.802 19.071 -8.387 1.00 97.31 184 ASP A C 1
ATOM 1430 O O . ASP A 1 184 ? 7.145 18.028 -8.366 1.00 97.31 184 ASP A O 1
ATOM 1434 N N . GLY A 1 185 ? 7.775 19.950 -7.381 1.00 96.50 185 GLY A N 1
ATOM 1435 C CA . GLY A 1 185 ? 7.031 19.738 -6.137 1.00 96.50 185 GLY A CA 1
ATOM 1436 C C . GLY A 1 185 ? 5.514 19.620 -6.302 1.00 96.50 185 GLY A C 1
ATOM 1437 O O . GLY A 1 185 ? 4.848 19.112 -5.395 1.00 96.50 185 GLY A O 1
ATOM 1438 N N . ASN A 1 186 ? 4.950 20.040 -7.438 1.00 96.62 186 ASN A N 1
ATOM 1439 C CA . ASN A 1 186 ? 3.530 19.870 -7.739 1.00 96.62 186 ASN A CA 1
ATOM 1440 C C . ASN A 1 186 ? 3.236 18.481 -8.299 1.00 96.62 186 ASN A C 1
ATOM 1442 O O . ASN A 1 186 ? 2.198 17.913 -7.968 1.00 96.62 186 ASN A O 1
ATOM 1446 N N . LEU A 1 187 ? 4.154 17.923 -9.089 1.00 96.88 187 LEU A N 1
ATOM 1447 C CA . LEU A 1 187 ? 3.956 16.655 -9.789 1.00 96.88 187 LEU A CA 1
ATOM 1448 C C . LEU A 1 187 ? 4.560 15.457 -9.062 1.00 96.88 187 LEU A C 1
ATOM 1450 O O . LEU A 1 187 ? 4.043 14.353 -9.212 1.00 96.88 187 LEU A O 1
ATOM 1454 N N . TYR A 1 188 ? 5.617 15.652 -8.275 1.00 97.06 188 TYR A N 1
ATOM 1455 C CA . TYR A 1 188 ? 6.372 14.568 -7.658 1.00 97.06 188 TYR A CA 1
ATOM 1456 C C . TYR A 1 188 ? 6.426 14.680 -6.134 1.00 97.06 188 TYR A C 1
ATOM 1458 O O . TYR A 1 188 ? 6.450 15.771 -5.556 1.00 97.06 188 TYR A O 1
ATOM 1466 N N . ALA A 1 189 ? 6.483 13.524 -5.481 1.00 96.44 189 ALA A N 1
ATOM 1467 C CA . ALA A 1 189 ? 6.748 13.374 -4.058 1.00 96.44 189 ALA A CA 1
ATOM 1468 C C . ALA A 1 189 ? 7.947 12.438 -3.848 1.00 96.44 189 ALA A C 1
ATOM 1470 O O . ALA A 1 189 ? 8.224 11.569 -4.675 1.00 96.44 189 ALA A O 1
ATOM 1471 N N . GLU A 1 190 ? 8.691 12.655 -2.763 1.00 96.44 190 GLU A N 1
ATOM 1472 C CA . GLU A 1 190 ? 9.801 11.780 -2.375 1.00 96.44 190 GLU A CA 1
ATOM 1473 C C . GLU A 1 190 ? 9.260 10.388 -2.008 1.00 96.44 190 GLU A C 1
ATOM 1475 O O . GLU A 1 190 ? 8.240 10.266 -1.323 1.00 96.44 190 GLU A O 1
ATOM 1480 N N . TYR A 1 191 ? 9.932 9.331 -2.466 1.00 95.50 191 TYR A N 1
ATOM 1481 C CA . TYR A 1 191 ? 9.539 7.950 -2.205 1.00 95.50 191 TYR A CA 1
ATOM 1482 C C . TYR A 1 191 ? 10.726 7.090 -1.783 1.00 95.50 191 TYR A C 1
ATOM 1484 O O . TYR A 1 191 ? 11.521 6.637 -2.598 1.00 95.50 191 TYR A O 1
ATOM 1492 N N . ASN A 1 192 ? 10.826 6.814 -0.488 1.00 93.88 192 ASN A N 1
ATOM 1493 C CA . ASN A 1 192 ? 12.035 6.222 0.088 1.00 93.88 192 ASN A CA 1
ATOM 1494 C C . ASN A 1 192 ? 12.098 4.691 0.020 1.00 93.88 192 ASN A C 1
ATOM 1496 O O . ASN A 1 192 ? 13.092 4.109 0.445 1.00 93.88 192 ASN A O 1
ATOM 1500 N N . ALA A 1 193 ? 11.069 4.030 -0.518 1.00 93.62 193 ALA A N 1
ATOM 1501 C CA . ALA A 1 193 ? 11.074 2.575 -0.651 1.00 93.62 193 ALA A CA 1
ATOM 1502 C C . ALA A 1 193 ? 11.813 2.080 -1.905 1.00 93.62 193 ALA A C 1
ATOM 1504 O O . ALA A 1 193 ? 12.109 0.893 -1.985 1.00 93.62 193 ALA A O 1
ATOM 1505 N N . TRP A 1 194 ? 12.114 2.954 -2.875 1.00 95.56 194 TRP A N 1
ATOM 1506 C CA . TRP A 1 194 ? 12.874 2.589 -4.075 1.00 95.56 194 TRP A CA 1
ATOM 1507 C C . TRP A 1 194 ? 14.273 3.198 -4.051 1.00 95.56 194 TRP A C 1
ATOM 1509 O O . TRP A 1 194 ? 14.445 4.405 -3.876 1.00 95.56 194 TRP A O 1
ATOM 1519 N N . GLY A 1 195 ? 15.280 2.354 -4.273 1.00 96.56 195 GLY A N 1
ATOM 1520 C CA . GLY A 1 195 ? 16.681 2.766 -4.277 1.00 96.56 195 GLY A CA 1
ATOM 1521 C C . GLY A 1 195 ? 17.055 3.659 -5.465 1.00 96.56 195 GLY A C 1
ATOM 1522 O O . GLY A 1 195 ? 16.580 3.461 -6.586 1.00 96.56 195 GLY A O 1
ATOM 1523 N N . CYS A 1 196 ? 17.966 4.599 -5.207 1.00 98.00 196 CYS A N 1
ATOM 1524 C CA . CYS A 1 196 ? 18.626 5.469 -6.181 1.00 98.00 196 CYS A CA 1
ATOM 1525 C C . CYS A 1 196 ? 20.155 5.408 -6.016 1.00 98.00 196 CYS A C 1
ATOM 1527 O O . CYS A 1 196 ? 20.634 4.934 -4.980 1.00 98.00 196 CYS A O 1
ATOM 1529 N N . PRO A 1 197 ? 20.938 5.903 -6.997 1.00 97.38 197 PRO A N 1
ATOM 1530 C CA . PRO A 1 197 ? 22.371 6.107 -6.815 1.00 97.38 197 PRO A CA 1
ATOM 1531 C C . PRO A 1 197 ? 22.678 6.960 -5.583 1.00 97.38 197 PRO A C 1
ATOM 1533 O O . PRO A 1 197 ? 21.875 7.800 -5.168 1.00 97.38 197 PRO A O 1
ATOM 1536 N N . SER A 1 198 ? 23.875 6.779 -5.025 1.00 96.31 198 SER A N 1
ATOM 1537 C CA . SER A 1 198 ? 24.339 7.531 -3.859 1.00 96.31 198 SER A CA 1
ATOM 1538 C C . SER A 1 198 ? 24.130 9.037 -4.035 1.00 96.31 198 SER A C 1
ATOM 1540 O O . SER A 1 198 ? 24.492 9.599 -5.068 1.00 96.31 198 SER A O 1
ATOM 1542 N N . LYS A 1 199 ? 23.621 9.696 -2.983 1.00 95.62 199 LYS A N 1
ATOM 1543 C CA . LYS A 1 199 ? 23.313 11.143 -2.917 1.00 95.62 199 LYS A CA 1
ATOM 1544 C C . LYS A 1 199 ? 22.083 11.597 -3.711 1.00 95.62 199 LYS A C 1
ATOM 1546 O O . LYS A 1 199 ? 21.780 12.788 -3.689 1.00 95.62 199 LYS A O 1
ATOM 1551 N N . LEU A 1 200 ? 21.376 10.691 -4.381 1.00 97.69 200 LEU A N 1
ATOM 1552 C CA . LEU A 1 200 ? 20.097 10.989 -5.019 1.00 97.69 200 LEU A CA 1
ATOM 1553 C C . LEU A 1 200 ? 18.947 10.414 -4.194 1.00 97.69 200 LEU A C 1
ATOM 1555 O O . LEU A 1 200 ? 19.107 9.449 -3.447 1.00 97.69 200 LEU A O 1
ATOM 1559 N N . LYS A 1 201 ? 17.776 11.019 -4.358 1.00 98.12 201 LYS A N 1
ATOM 1560 C CA . LYS A 1 201 ? 16.510 10.578 -3.781 1.00 98.12 201 LYS A CA 1
ATOM 1561 C C . LYS A 1 201 ? 15.572 10.156 -4.895 1.00 98.12 201 LYS A C 1
ATOM 1563 O O . LYS A 1 201 ? 15.641 10.712 -5.993 1.00 98.12 201 LYS A O 1
ATOM 1568 N N . CYS A 1 202 ? 14.707 9.193 -4.607 1.00 97.88 202 CYS A N 1
ATOM 1569 C CA . CYS A 1 202 ? 13.676 8.792 -5.545 1.00 97.88 202 CYS A CA 1
ATOM 1570 C C . CYS A 1 202 ? 12.466 9.714 -5.425 1.00 97.88 202 CYS A C 1
ATOM 1572 O O . CYS A 1 202 ? 11.979 9.975 -4.325 1.00 97.88 202 CYS A O 1
ATOM 1574 N N . TYR A 1 203 ? 11.971 10.173 -6.567 1.00 97.69 203 TYR A N 1
ATOM 1575 C CA . TYR A 1 203 ? 10.752 10.952 -6.680 1.00 97.69 203 TYR A CA 1
ATOM 1576 C C . TYR A 1 203 ? 9.775 10.222 -7.597 1.00 97.69 203 TYR A C 1
ATOM 1578 O O . TYR A 1 203 ? 10.092 9.938 -8.754 1.00 97.69 203 TYR A O 1
ATOM 1586 N N . ALA A 1 204 ? 8.589 9.919 -7.083 1.00 97.00 204 ALA A N 1
ATOM 1587 C CA . ALA A 1 204 ? 7.500 9.321 -7.844 1.00 97.00 204 ALA A CA 1
ATOM 1588 C C . ALA A 1 204 ? 6.432 10.373 -8.138 1.00 97.00 204 ALA A C 1
ATOM 1590 O O . ALA A 1 204 ? 6.274 11.337 -7.382 1.00 97.00 204 ALA A O 1
ATOM 1591 N N . LYS A 1 205 ? 5.698 10.211 -9.240 1.00 96.69 205 LYS A N 1
ATOM 1592 C CA . LYS A 1 205 ? 4.614 11.140 -9.553 1.00 96.69 205 LYS A CA 1
ATOM 1593 C C . LYS A 1 205 ? 3.479 10.968 -8.554 1.00 96.69 205 LYS A C 1
ATOM 1595 O O . LYS A 1 205 ? 3.085 9.844 -8.272 1.00 96.69 205 LYS A O 1
ATOM 1600 N N . LYS A 1 206 ? 2.900 12.071 -8.084 1.00 95.75 206 LYS A N 1
ATOM 1601 C CA . LYS A 1 206 ? 1.763 12.069 -7.151 1.00 95.75 206 LYS A CA 1
ATOM 1602 C C . LYS A 1 206 ? 0.551 11.313 -7.702 1.00 95.75 206 LYS A C 1
ATOM 1604 O O . LYS A 1 206 ? -0.108 10.624 -6.941 1.00 95.75 206 LYS A O 1
ATOM 1609 N N . GLU A 1 207 ? 0.312 11.382 -9.015 1.00 95.19 207 GLU A N 1
ATOM 1610 C CA . GLU A 1 207 ? -0.760 10.631 -9.697 1.00 95.19 207 GLU A CA 1
ATOM 1611 C C . GLU A 1 207 ? -0.5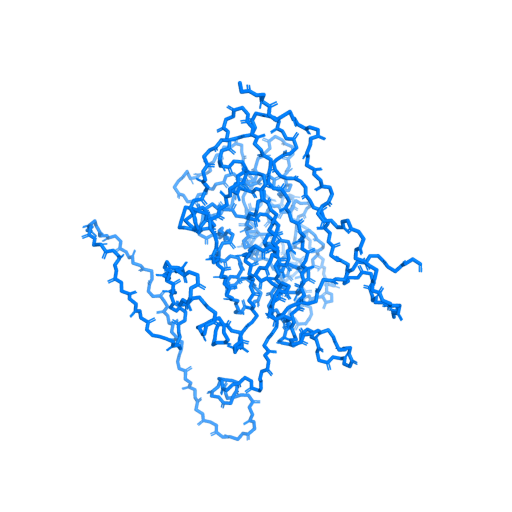91 9.104 -9.622 1.00 95.19 207 GLU A C 1
ATOM 1613 O O . GLU A 1 207 ? -1.564 8.373 -9.770 1.00 95.19 207 GLU A O 1
ATOM 1618 N N . ASP A 1 208 ? 0.634 8.624 -9.388 1.00 95.38 208 ASP A N 1
ATOM 1619 C CA . ASP A 1 208 ? 0.937 7.198 -9.283 1.00 95.38 208 ASP A CA 1
ATOM 1620 C C . ASP A 1 208 ? 0.808 6.682 -7.839 1.00 95.38 208 ASP A C 1
ATOM 1622 O O . ASP A 1 208 ? 0.958 5.482 -7.609 1.00 95.38 208 ASP A O 1
ATOM 1626 N N . TYR A 1 209 ? 0.550 7.544 -6.850 1.00 95.56 209 TYR A N 1
ATOM 1627 C CA . TYR A 1 209 ? 0.329 7.102 -5.475 1.00 95.56 209 TYR A CA 1
ATOM 1628 C C . TYR A 1 209 ? -1.097 6.597 -5.296 1.00 95.56 209 TYR A C 1
ATOM 1630 O O . TYR A 1 209 ? -2.069 7.314 -5.513 1.00 95.56 209 TYR A O 1
ATOM 1638 N N . TYR A 1 210 ? -1.203 5.375 -4.796 1.00 95.12 210 TYR A N 1
ATOM 1639 C CA . TYR A 1 210 ? -2.416 4.868 -4.186 1.00 95.12 210 TYR A CA 1
ATOM 1640 C C . TYR A 1 210 ? -2.419 5.246 -2.712 1.00 95.12 210 TYR A C 1
ATOM 1642 O O . TYR A 1 210 ? -1.474 4.925 -1.979 1.00 95.12 210 TYR A O 1
ATOM 1650 N N . SER A 1 211 ? -3.501 5.885 -2.276 1.00 96.25 211 SER A N 1
ATOM 1651 C CA . SER A 1 211 ? -3.851 5.927 -0.859 1.00 96.25 211 SER A CA 1
ATOM 1652 C C . SER A 1 211 ? -4.128 4.511 -0.332 1.00 96.25 211 SER A C 1
ATOM 1654 O O . SER A 1 211 ? -4.275 3.575 -1.122 1.00 96.25 211 SER A O 1
ATOM 1656 N N . TYR A 1 212 ? -4.212 4.307 0.984 1.00 97.44 212 TYR A N 1
ATOM 1657 C CA . TYR A 1 212 ? -4.606 2.997 1.530 1.00 97.44 212 TYR A CA 1
ATOM 1658 C C . TYR A 1 212 ? -5.975 2.539 1.004 1.00 97.44 212 TYR A C 1
ATOM 1660 O O . TYR A 1 212 ? -6.153 1.372 0.648 1.00 97.44 212 TYR A O 1
ATOM 1668 N N . GLY A 1 213 ? -6.932 3.464 0.928 1.00 96.00 213 GLY A N 1
ATOM 1669 C CA . GLY A 1 213 ? -8.274 3.220 0.415 1.00 96.00 213 GLY A CA 1
ATOM 1670 C C . GLY A 1 213 ? -8.263 2.886 -1.076 1.00 96.00 213 GLY A C 1
ATOM 1671 O O . GLY A 1 213 ? -8.837 1.872 -1.474 1.00 96.00 213 GLY A O 1
ATOM 1672 N N . ASP A 1 214 ? -7.557 3.676 -1.895 1.00 95.19 214 ASP A N 1
ATOM 1673 C CA . ASP A 1 214 ? -7.439 3.399 -3.333 1.00 95.19 214 ASP A CA 1
ATOM 1674 C C . ASP A 1 214 ? -6.694 2.089 -3.599 1.00 95.19 214 ASP A C 1
ATOM 1676 O O . ASP A 1 214 ? -7.045 1.354 -4.521 1.00 95.19 214 ASP A O 1
ATOM 1680 N N . TYR A 1 215 ? -5.688 1.773 -2.781 1.00 95.75 215 TYR A N 1
ATOM 1681 C CA . TYR A 1 215 ? -4.953 0.518 -2.865 1.00 95.75 215 TYR A CA 1
ATOM 1682 C C . TYR A 1 215 ? -5.884 -0.683 -2.662 1.00 95.75 215 TYR A C 1
ATOM 1684 O O . TYR A 1 215 ? -5.904 -1.579 -3.501 1.00 95.75 215 TYR A O 1
ATOM 1692 N N . ILE A 1 216 ? -6.706 -0.680 -1.609 1.00 95.31 216 ILE A N 1
ATOM 1693 C CA . ILE A 1 216 ? -7.661 -1.770 -1.356 1.00 95.31 216 ILE A CA 1
ATOM 1694 C C . ILE A 1 216 ? -8.729 -1.840 -2.455 1.00 95.31 216 ILE A C 1
ATOM 1696 O O . ILE A 1 216 ? -9.122 -2.927 -2.860 1.00 95.31 216 ILE A O 1
ATOM 1700 N N . GLN A 1 217 ? -9.215 -0.700 -2.952 1.00 92.75 217 GLN A N 1
ATOM 1701 C CA . GLN A 1 217 ? -10.329 -0.700 -3.903 1.00 92.75 217 GLN A CA 1
ATOM 1702 C C . GLN A 1 217 ? -9.931 -1.003 -5.350 1.00 92.75 217 GLN A C 1
ATOM 1704 O O . GLN A 1 217 ? -10.770 -1.485 -6.118 1.00 92.75 217 GLN A O 1
ATOM 1709 N N . ARG A 1 218 ? -8.702 -0.656 -5.754 1.00 89.38 218 ARG A N 1
ATOM 1710 C CA . ARG A 1 218 ? -8.321 -0.589 -7.175 1.00 89.38 218 ARG A CA 1
ATOM 1711 C C . ARG A 1 218 ? -7.017 -1.301 -7.516 1.00 89.38 218 ARG A C 1
ATOM 1713 O O . ARG A 1 218 ? -6.783 -1.563 -8.695 1.00 89.38 218 ARG A O 1
ATOM 1720 N N . PHE A 1 219 ? -6.142 -1.572 -6.546 1.00 88.62 219 PHE A N 1
ATOM 1721 C CA . PHE A 1 219 ? -4.850 -2.185 -6.845 1.00 88.62 219 PHE A CA 1
ATOM 1722 C C . PHE A 1 219 ? -4.991 -3.701 -6.986 1.00 88.62 219 PHE A C 1
ATOM 1724 O O . PHE A 1 219 ? -5.423 -4.366 -6.052 1.00 88.62 219 PHE A O 1
ATOM 1731 N N . GLY A 1 220 ? -4.566 -4.244 -8.131 1.00 83.75 220 GLY A N 1
ATOM 1732 C CA . GLY A 1 220 ? -4.627 -5.677 -8.443 1.00 83.75 220 GLY A CA 1
ATOM 1733 C C . GLY A 1 220 ? -5.997 -6.101 -8.975 1.00 83.75 220 GLY A C 1
ATOM 1734 O O . GLY A 1 220 ? -6.099 -6.564 -10.109 1.00 83.75 220 GLY A O 1
ATOM 1735 N N . GLY A 1 221 ? -7.053 -5.870 -8.201 1.00 86.25 221 GLY A N 1
ATOM 1736 C CA . GLY A 1 221 ? -8.436 -6.145 -8.583 1.00 86.25 221 GLY A CA 1
ATOM 1737 C C . GLY A 1 221 ? -9.429 -5.213 -7.895 1.00 86.25 221 GLY A C 1
ATOM 1738 O O . GLY A 1 221 ? -9.055 -4.356 -7.096 1.00 86.25 221 GLY A O 1
ATOM 1739 N N . SER A 1 222 ? -10.714 -5.376 -8.218 1.00 87.75 222 SER A N 1
ATOM 1740 C CA . SER A 1 222 ? -11.785 -4.647 -7.538 1.00 87.75 222 SER A CA 1
ATOM 1741 C C . SER A 1 222 ? -11.910 -5.123 -6.096 1.00 87.75 222 SER A C 1
ATOM 1743 O O . SER A 1 222 ? -12.123 -6.311 -5.840 1.00 87.75 222 SER A O 1
ATOM 1745 N N . GLY A 1 223 ? -11.813 -4.180 -5.168 1.00 91.00 223 GLY A N 1
ATOM 1746 C CA . GLY A 1 223 ? -12.008 -4.426 -3.749 1.00 91.00 223 GLY A CA 1
ATOM 1747 C C . GLY A 1 223 ? -12.986 -3.449 -3.120 1.00 91.00 223 GLY A C 1
ATOM 1748 O O . GLY A 1 223 ? -13.336 -2.415 -3.691 1.00 91.00 223 GLY A O 1
ATOM 1749 N N . ASN A 1 224 ? -13.421 -3.783 -1.914 1.00 91.06 224 ASN A N 1
ATOM 1750 C CA . ASN A 1 224 ? -14.203 -2.898 -1.069 1.00 91.06 224 ASN A CA 1
ATOM 1751 C C . ASN A 1 224 ? -13.567 -2.774 0.317 1.00 91.06 224 ASN A C 1
ATOM 1753 O O . ASN A 1 224 ? -12.826 -3.648 0.767 1.00 91.06 224 ASN A O 1
ATOM 1757 N N . MET A 1 225 ? -13.881 -1.684 1.007 1.00 93.44 225 MET A N 1
ATOM 1758 C CA . MET A 1 225 ? -13.437 -1.429 2.367 1.00 93.44 225 MET A CA 1
ATOM 1759 C C . MET A 1 225 ? -14.620 -0.969 3.210 1.00 93.44 225 MET A C 1
ATOM 1761 O O . MET A 1 225 ? -15.272 0.028 2.897 1.00 93.44 225 MET A O 1
ATOM 1765 N N . ILE A 1 226 ? -14.861 -1.674 4.311 1.00 91.06 226 ILE A N 1
ATOM 1766 C CA . ILE A 1 226 ? -15.963 -1.414 5.229 1.00 91.06 226 ILE A CA 1
ATOM 1767 C C . ILE A 1 226 ? -15.399 -1.217 6.640 1.00 91.06 226 ILE A C 1
ATOM 1769 O O . ILE A 1 226 ? -14.787 -2.108 7.218 1.00 91.06 226 ILE A O 1
ATOM 1773 N N . ILE A 1 227 ? -15.635 -0.032 7.202 1.00 92.62 227 ILE A N 1
ATOM 1774 C CA . ILE A 1 227 ? -15.299 0.321 8.587 1.00 92.62 227 ILE A CA 1
ATOM 1775 C C . ILE A 1 227 ? -16.624 0.582 9.304 1.00 92.62 227 ILE A C 1
ATOM 1777 O O . ILE A 1 227 ? -17.317 1.543 8.956 1.00 92.62 227 ILE A O 1
ATOM 1781 N N . THR A 1 228 ? -16.998 -0.284 10.249 1.00 89.00 228 THR A N 1
ATOM 1782 C CA . THR A 1 228 ? -18.318 -0.250 10.918 1.00 89.00 228 THR A CA 1
ATOM 1783 C C . THR A 1 228 ? -18.273 0.263 12.350 1.00 89.00 228 THR A C 1
ATOM 1785 O O . THR A 1 228 ? -19.317 0.366 12.992 1.00 89.00 228 THR A O 1
ATOM 1788 N N . THR A 1 229 ? -17.082 0.539 12.876 1.00 91.81 229 THR A N 1
ATOM 1789 C CA . THR A 1 229 ? -16.890 0.886 14.281 1.00 91.81 229 THR A CA 1
ATOM 1790 C C . THR A 1 229 ? -15.954 2.068 14.436 1.00 91.81 229 THR A C 1
ATOM 1792 O O . THR A 1 229 ? -14.984 2.212 13.691 1.00 91.81 229 THR A O 1
ATOM 1795 N N . ASP A 1 230 ? -16.251 2.888 15.438 1.00 96.31 230 ASP A N 1
ATOM 1796 C CA . ASP A 1 230 ? -15.294 3.836 15.992 1.00 96.31 230 ASP A CA 1
ATOM 1797 C C . ASP A 1 230 ? -14.217 3.057 16.773 1.00 96.31 230 ASP A C 1
ATOM 1799 O O . ASP A 1 230 ? -14.459 1.933 17.241 1.00 96.31 230 ASP A O 1
ATOM 1803 N N . ILE A 1 231 ? -13.023 3.638 16.882 1.00 96.75 231 ILE A N 1
ATOM 1804 C CA . ILE A 1 231 ? -11.880 3.053 17.585 1.00 96.75 231 ILE A CA 1
ATOM 1805 C C . ILE A 1 231 ? -11.705 3.759 18.923 1.00 96.75 231 ILE A C 1
ATOM 1807 O O . ILE A 1 231 ? -11.477 4.963 18.976 1.00 96.75 231 ILE A O 1
ATOM 1811 N N . THR A 1 232 ? -11.782 3.003 20.005 1.00 96.44 232 THR A N 1
ATOM 1812 C CA . THR A 1 232 ? -11.730 3.476 21.382 1.00 96.44 232 THR A CA 1
ATOM 1813 C C . THR A 1 232 ? -10.543 2.808 22.077 1.00 96.44 232 THR A C 1
ATOM 1815 O O . THR A 1 232 ? -10.370 1.591 21.956 1.00 96.44 232 THR A O 1
ATOM 1818 N N . PRO A 1 233 ? -9.710 3.565 22.811 1.00 96.00 233 PRO A N 1
ATOM 1819 C CA . PRO A 1 233 ? -8.682 2.975 23.659 1.00 96.00 233 PRO A CA 1
ATOM 1820 C C . PRO A 1 233 ? -9.254 1.927 24.625 1.00 96.00 233 PRO A C 1
ATOM 1822 O O . PRO A 1 233 ? -10.296 2.130 25.243 1.00 96.00 233 PRO A O 1
ATOM 1825 N N . GLY A 1 234 ? -8.543 0.815 24.790 1.00 92.75 234 GLY A N 1
ATOM 1826 C CA . GLY A 1 234 ? -8.914 -0.308 25.653 1.00 92.75 234 GLY A CA 1
ATOM 1827 C C . GLY A 1 234 ? -9.755 -1.393 24.976 1.00 92.75 234 GLY A C 1
ATOM 1828 O O . GLY A 1 234 ? -9.933 -2.456 25.568 1.00 92.75 234 GLY A O 1
ATOM 1829 N N . GLU A 1 235 ? -10.231 -1.166 23.752 1.00 94.56 235 GLU A N 1
ATOM 1830 C CA . GLU A 1 235 ? -11.050 -2.120 23.001 1.00 94.56 235 GLU A CA 1
ATOM 1831 C C . GLU A 1 235 ? -10.218 -2.988 22.042 1.00 94.56 235 GLU A C 1
ATOM 1833 O O . GL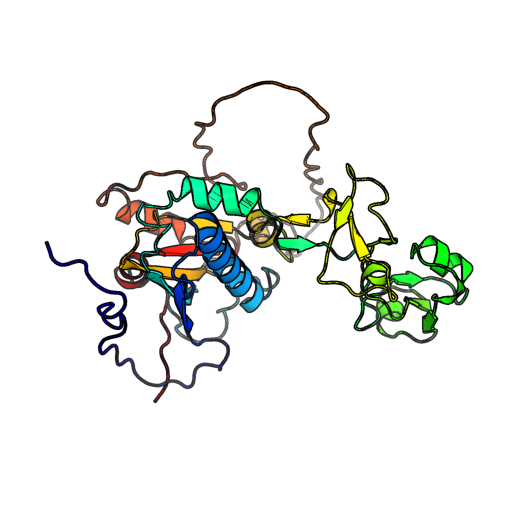U A 1 235 ? -9.074 -2.671 21.693 1.00 94.56 235 GLU A O 1
ATOM 1838 N N . THR A 1 236 ? -10.801 -4.114 21.613 1.00 95.31 236 THR A N 1
ATOM 1839 C CA . THR A 1 236 ? -10.190 -5.037 20.642 1.00 95.31 236 THR A CA 1
ATOM 1840 C C . THR A 1 236 ? -11.020 -5.137 19.366 1.00 95.31 236 THR A C 1
ATOM 1842 O O . THR A 1 236 ? -12.235 -5.357 19.383 1.00 95.31 236 THR A O 1
ATOM 1845 N N . TYR A 1 237 ? -10.324 -5.018 18.243 1.00 95.31 237 TYR A N 1
ATOM 1846 C CA . TYR A 1 237 ? -10.876 -4.962 16.898 1.00 95.31 237 TYR A CA 1
ATOM 1847 C C . TYR A 1 237 ? -10.366 -6.119 16.048 1.00 95.31 237 TYR A C 1
ATOM 1849 O O . TYR A 1 237 ? -9.391 -6.788 16.395 1.00 95.31 237 TYR A O 1
ATOM 1857 N N . ALA A 1 238 ? -11.030 -6.341 14.920 1.00 94.62 238 ALA A N 1
ATOM 1858 C CA . ALA A 1 238 ? -10.673 -7.350 13.942 1.00 94.62 238 ALA A CA 1
ATOM 1859 C C . ALA A 1 238 ? -10.531 -6.708 12.558 1.00 94.62 238 ALA A C 1
ATOM 1861 O O . ALA A 1 238 ? -11.454 -6.049 12.074 1.00 94.62 238 ALA A O 1
ATOM 1862 N N . VAL A 1 239 ? -9.386 -6.940 11.914 1.00 95.62 239 VAL A N 1
ATOM 1863 C CA . VAL A 1 239 ? -9.190 -6.690 10.483 1.00 95.62 239 VAL A CA 1
ATOM 1864 C C . VAL A 1 239 ? -9.392 -8.005 9.756 1.00 95.62 239 VAL A C 1
ATOM 1866 O O . VAL A 1 239 ? -8.678 -8.978 10.015 1.00 95.62 239 VAL A O 1
ATOM 1869 N N . SER A 1 240 ? -10.354 -8.025 8.842 1.00 92.81 240 SER A N 1
ATOM 1870 C CA . SER A 1 240 ? -10.807 -9.266 8.214 1.00 92.81 240 SER A CA 1
ATOM 1871 C C . SER A 1 240 ? -10.935 -9.124 6.711 1.00 92.81 240 SER A C 1
ATOM 1873 O O . SER A 1 240 ? -11.249 -8.049 6.205 1.00 92.81 240 SER A O 1
ATOM 1875 N N . PHE A 1 241 ? -10.721 -10.228 6.009 1.00 92.50 241 PHE A N 1
ATOM 1876 C CA . PHE A 1 241 ? -10.909 -10.342 4.574 1.00 92.50 241 PHE A CA 1
ATOM 1877 C C . PHE A 1 241 ? -12.114 -11.234 4.289 1.00 92.50 241 PHE A C 1
ATOM 1879 O O . PHE A 1 241 ? -12.159 -12.382 4.732 1.00 92.50 241 PHE A O 1
ATOM 1886 N N . GLY A 1 242 ? -13.076 -10.718 3.530 1.00 89.50 242 GLY A N 1
ATOM 1887 C CA . GLY A 1 242 ? -14.190 -11.487 2.992 1.00 89.50 242 GLY A CA 1
ATOM 1888 C C . GLY A 1 242 ? -14.035 -11.679 1.489 1.00 89.50 242 GLY A C 1
ATOM 1889 O O . GLY A 1 242 ? -13.960 -10.700 0.748 1.00 89.50 242 GLY A O 1
ATOM 1890 N N . SER A 1 243 ? -14.038 -12.931 1.039 1.00 88.19 243 SER A N 1
ATOM 1891 C CA . SER A 1 243 ? -14.115 -13.281 -0.382 1.00 88.19 243 SER A CA 1
ATOM 1892 C C . SER A 1 243 ? -15.585 -13.367 -0.823 1.00 88.19 243 SER A C 1
ATOM 1894 O O . SER A 1 243 ? -16.450 -13.625 0.029 1.00 88.19 243 SER A O 1
ATOM 1896 N N . PRO A 1 244 ? -15.897 -13.140 -2.112 1.00 84.62 244 PRO A N 1
ATOM 1897 C CA . PRO A 1 244 ? -17.231 -13.329 -2.662 1.00 84.62 244 PRO A CA 1
ATOM 1898 C C . PRO A 1 244 ? -17.882 -14.657 -2.257 1.00 84.62 244 PRO A C 1
ATOM 1900 O O . PRO A 1 244 ? -17.218 -15.688 -2.159 1.00 84.62 244 PRO A O 1
ATOM 1903 N N . THR A 1 245 ? -19.188 -14.636 -1.988 1.00 71.81 245 THR A N 1
ATOM 1904 C CA . THR A 1 245 ? -19.956 -15.811 -1.524 1.00 71.81 245 THR A CA 1
ATOM 1905 C C . THR A 1 245 ? -20.850 -16.425 -2.599 1.00 71.81 245 THR A C 1
ATOM 1907 O O . THR A 1 245 ? -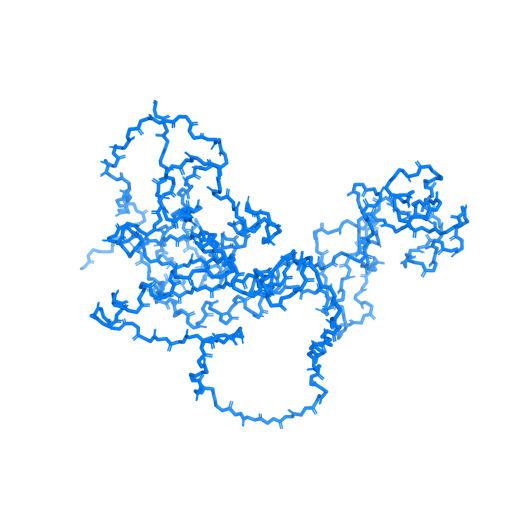21.286 -17.564 -2.445 1.00 71.81 245 THR A O 1
ATOM 1910 N N . GLY A 1 246 ? -21.106 -15.710 -3.698 1.00 62.62 246 GLY A N 1
ATOM 1911 C CA . GLY A 1 246 ? -21.965 -16.156 -4.796 1.00 62.62 246 GLY A CA 1
ATOM 1912 C C . GLY A 1 246 ? -21.248 -16.248 -6.144 1.00 62.62 246 GLY A C 1
ATOM 1913 O O . GLY A 1 246 ? -20.176 -15.676 -6.346 1.00 62.62 246 GLY A O 1
ATOM 1914 N N . ASN A 1 247 ? -21.881 -16.934 -7.104 1.00 52.84 247 ASN A N 1
ATOM 1915 C CA . ASN A 1 247 ? -21.550 -16.809 -8.524 1.00 52.84 247 ASN A CA 1
ATOM 1916 C C . ASN A 1 247 ? -21.783 -15.351 -8.934 1.00 52.84 247 ASN A C 1
ATOM 1918 O O . ASN A 1 247 ? -22.903 -14.970 -9.255 1.00 52.84 247 ASN A O 1
ATOM 1922 N N . CYS A 1 248 ? -20.725 -14.550 -8.861 1.00 46.56 248 CYS A N 1
ATOM 1923 C CA . CYS A 1 248 ? -20.585 -13.194 -9.370 1.00 46.56 248 CYS A CA 1
ATOM 1924 C C . CYS A 1 248 ? -21.599 -12.860 -10.490 1.00 46.56 248 CYS A C 1
ATOM 1926 O O . CYS A 1 248 ? -21.381 -13.168 -11.664 1.00 46.56 248 CYS A O 1
ATOM 1928 N N . GLY A 1 249 ? -22.724 -12.225 -10.137 1.00 43.88 249 GLY A N 1
ATOM 1929 C CA . GLY A 1 249 ? -23.787 -11.890 -11.094 1.00 43.88 249 GLY A CA 1
ATOM 1930 C C . GLY A 1 249 ? -23.285 -10.972 -12.212 1.00 43.88 249 GLY A C 1
ATOM 1931 O O . GLY A 1 249 ? -23.637 -11.152 -13.379 1.00 43.88 249 GLY A O 1
ATOM 1932 N N . TRP A 1 250 ? -22.353 -10.069 -11.885 1.00 44.78 250 TRP A N 1
ATOM 1933 C CA . TRP A 1 250 ? -21.689 -9.203 -12.858 1.00 44.78 250 TRP A CA 1
ATOM 1934 C C . TRP A 1 250 ? -20.674 -9.939 -13.746 1.00 44.78 250 TRP A C 1
ATOM 1936 O O . TRP A 1 250 ? -20.406 -9.466 -14.842 1.00 44.78 250 TRP A O 1
ATOM 1946 N N . CYS A 1 251 ? -20.168 -11.116 -13.364 1.00 41.44 251 CYS A N 1
ATOM 1947 C CA . CYS A 1 251 ? -19.327 -11.947 -14.235 1.00 41.44 251 CYS A CA 1
ATOM 1948 C C . CYS A 1 251 ? -20.145 -12.563 -15.382 1.00 41.44 251 CYS A C 1
ATOM 1950 O O . CYS A 1 251 ? -19.615 -12.800 -16.467 1.00 41.44 251 CYS A O 1
ATOM 1952 N N . THR A 1 252 ? -21.453 -12.738 -15.176 1.00 43.25 252 THR A N 1
ATOM 1953 C CA . THR A 1 252 ? -22.414 -13.056 -16.243 1.00 43.25 252 THR A CA 1
ATOM 1954 C C . THR A 1 252 ? -22.652 -11.847 -17.157 1.00 43.25 252 THR A C 1
ATOM 1956 O O . THR A 1 252 ? -22.854 -12.007 -18.356 1.00 43.25 252 THR A O 1
ATOM 1959 N N . TYR A 1 253 ? -22.576 -10.630 -16.608 1.00 39.16 253 TYR A N 1
ATOM 1960 C CA . TYR A 1 253 ? -22.811 -9.373 -17.329 1.00 39.16 253 TYR A CA 1
ATOM 1961 C C . TYR A 1 253 ? -21.555 -8.828 -18.045 1.00 39.16 253 TYR A C 1
ATOM 1963 O O . TYR A 1 253 ? -21.666 -8.142 -19.057 1.00 39.16 253 TYR A O 1
ATOM 1971 N N . ALA A 1 254 ? -20.352 -9.171 -17.569 1.00 39.44 254 ALA A N 1
ATOM 1972 C CA . ALA A 1 254 ? -19.057 -8.765 -18.127 1.00 39.44 254 ALA A CA 1
ATOM 1973 C C . ALA A 1 254 ? -18.526 -9.696 -19.241 1.00 39.44 254 ALA A C 1
ATOM 1975 O O . ALA A 1 254 ? -17.398 -9.528 -19.699 1.00 39.44 254 ALA A O 1
ATOM 1976 N N . GLY A 1 255 ? -19.331 -10.652 -19.721 1.00 34.91 255 GLY A N 1
ATOM 1977 C CA . GLY A 1 255 ? -19.145 -11.229 -21.058 1.00 34.91 255 GLY A CA 1
ATOM 1978 C C . GLY A 1 255 ? -17.878 -12.064 -21.284 1.00 34.91 255 GLY A C 1
ATOM 1979 O O . GLY A 1 255 ? -17.338 -12.052 -22.387 1.00 34.91 255 GLY A O 1
ATOM 1980 N N . LEU A 1 256 ? -17.414 -12.827 -20.287 1.00 35.44 256 LEU A N 1
ATOM 1981 C CA . LEU A 1 256 ? -16.404 -13.887 -20.486 1.00 35.44 256 LEU A CA 1
ATOM 1982 C C . LEU A 1 256 ? -16.999 -15.308 -20.426 1.00 35.44 256 LEU A C 1
ATOM 1984 O O . LEU A 1 256 ? -16.274 -16.292 -20.308 1.00 35.44 256 LEU A O 1
ATOM 1988 N N . GLY A 1 257 ? -18.324 -15.422 -20.558 1.00 31.22 257 GLY A N 1
ATOM 1989 C CA . GLY A 1 257 ? -19.046 -16.677 -20.759 1.00 31.22 257 GLY A CA 1
ATOM 1990 C C . GLY A 1 257 ? -19.574 -16.785 -22.189 1.00 31.22 257 GLY A C 1
ATOM 1991 O O . GLY A 1 257 ? -20.662 -16.315 -22.484 1.00 31.22 257 GLY A O 1
ATOM 1992 N N . THR A 1 258 ? -18.764 -17.371 -23.072 1.00 35.38 258 THR A N 1
ATOM 1993 C CA . THR A 1 258 ? -19.148 -18.107 -24.295 1.00 35.38 258 THR A CA 1
ATOM 1994 C C . THR A 1 258 ? -20.469 -17.718 -24.986 1.00 35.38 258 THR A C 1
ATOM 1996 O O . THR A 1 258 ? -21.493 -18.364 -24.776 1.00 35.38 258 THR A O 1
ATOM 1999 N N . GLY A 1 259 ? -20.432 -16.750 -25.908 1.00 31.97 259 GLY A N 1
ATOM 2000 C CA . GLY A 1 259 ? -21.502 -16.580 -26.899 1.00 31.97 259 GLY A CA 1
ATOM 2001 C C . GLY A 1 259 ? -21.690 -15.149 -27.393 1.00 31.97 259 GLY A C 1
ATOM 2002 O O . GLY A 1 259 ? -22.354 -14.359 -26.746 1.00 31.97 259 GLY A O 1
ATOM 2003 N N . ALA A 1 260 ? -21.124 -14.850 -28.565 1.00 28.58 260 ALA A N 1
ATOM 2004 C CA . ALA A 1 260 ? -21.510 -13.767 -29.476 1.00 28.58 260 ALA A CA 1
ATOM 2005 C C . ALA A 1 260 ? -21.777 -12.360 -28.879 1.00 28.58 260 ALA A C 1
ATOM 2007 O O . ALA A 1 260 ? -22.911 -11.934 -28.712 1.00 28.58 260 ALA A O 1
ATOM 2008 N N . GLY A 1 261 ? -20.693 -11.595 -28.725 1.00 32.78 261 GLY A N 1
ATOM 2009 C CA . GLY A 1 261 ? -20.592 -10.218 -29.220 1.00 32.78 261 GLY A CA 1
ATOM 2010 C C . GLY A 1 261 ? -21.513 -9.144 -28.639 1.00 32.78 261 GLY A C 1
ATOM 2011 O O . GLY A 1 261 ? -22.507 -8.807 -29.263 1.00 32.78 261 GLY A O 1
ATOM 2012 N N . THR A 1 262 ? -21.038 -8.444 -27.607 1.00 27.22 262 THR A N 1
ATOM 2013 C CA . THR A 1 262 ? -21.221 -6.986 -27.474 1.00 27.22 262 THR A CA 1
ATOM 2014 C C . THR A 1 262 ? -20.066 -6.383 -26.677 1.00 27.22 262 THR A C 1
ATOM 2016 O O . THR A 1 262 ? -19.816 -6.766 -25.538 1.00 27.22 262 THR A O 1
ATOM 2019 N N . VAL A 1 263 ? -19.364 -5.429 -27.288 1.00 29.81 263 VAL A N 1
ATOM 2020 C CA . VAL A 1 263 ? -18.375 -4.556 -26.645 1.00 29.81 263 VAL A CA 1
ATOM 2021 C C . VAL A 1 263 ? -19.144 -3.550 -25.789 1.00 29.81 263 VAL A C 1
ATOM 2023 O O . VAL A 1 263 ? -19.892 -2.749 -26.345 1.00 29.81 263 VAL A O 1
ATOM 2026 N N . VAL A 1 264 ? -18.980 -3.570 -24.464 1.00 29.81 264 VAL A N 1
ATOM 2027 C CA . VAL A 1 264 ? -19.487 -2.490 -23.604 1.00 29.81 264 VAL A CA 1
ATOM 2028 C C . VAL A 1 264 ? -18.321 -1.624 -23.157 1.00 29.81 264 VAL A C 1
ATOM 2030 O O . VAL A 1 264 ? -17.316 -2.091 -22.628 1.00 29.81 264 VAL A O 1
ATOM 2033 N N . ALA A 1 265 ? -18.481 -0.350 -23.492 1.00 28.53 265 ALA A N 1
ATOM 2034 C CA . ALA A 1 265 ? -17.520 0.723 -23.428 1.00 28.53 265 ALA A CA 1
ATOM 2035 C C . ALA A 1 265 ? -16.998 1.007 -22.015 1.00 28.53 265 ALA A C 1
ATOM 2037 O O . ALA A 1 265 ? -17.709 0.908 -21.017 1.00 28.53 265 ALA A O 1
ATOM 2038 N N . ALA A 1 266 ? -15.741 1.438 -21.988 1.00 27.59 266 ALA A N 1
ATOM 2039 C CA . ALA A 1 266 ? -15.052 2.003 -20.848 1.00 27.59 266 ALA A CA 1
ATOM 2040 C C . ALA A 1 266 ? -15.878 3.101 -20.155 1.00 27.59 266 ALA A C 1
ATOM 2042 O O . ALA A 1 266 ? -16.202 4.126 -20.758 1.00 27.59 266 ALA A O 1
ATOM 2043 N N . LEU A 1 267 ? -16.125 2.934 -18.855 1.00 27.08 267 LEU A N 1
ATOM 2044 C CA . LEU A 1 267 ? -16.350 4.060 -17.953 1.00 27.08 267 LEU A CA 1
ATOM 2045 C C . LEU A 1 267 ? -15.000 4.750 -17.744 1.00 27.08 267 LEU A C 1
ATOM 2047 O O . LEU A 1 267 ? -14.231 4.432 -16.840 1.00 27.08 267 LEU A O 1
ATOM 2051 N N . ALA A 1 268 ? -14.707 5.685 -18.645 1.00 26.83 268 ALA A N 1
ATOM 2052 C CA . ALA A 1 268 ? -13.738 6.735 -18.411 1.00 26.83 268 ALA A CA 1
ATOM 2053 C C . ALA A 1 268 ? -14.225 7.558 -17.210 1.00 26.83 268 ALA A C 1
ATOM 2055 O O . ALA A 1 268 ? -15.145 8.367 -17.326 1.00 26.83 268 ALA A O 1
ATOM 2056 N N . LEU A 1 269 ? -13.631 7.326 -16.039 1.00 30.73 269 LEU A N 1
ATOM 2057 C CA . LEU A 1 269 ? -13.750 8.247 -14.917 1.00 30.73 269 LEU A CA 1
ATOM 2058 C C . LEU A 1 269 ? -13.057 9.547 -15.326 1.00 30.73 269 LEU A C 1
ATOM 2060 O O . LEU A 1 269 ? -11.832 9.618 -15.420 1.00 30.73 269 LEU A O 1
ATOM 2064 N N . GLY A 1 270 ? -13.871 10.557 -15.628 1.00 25.83 270 GLY A N 1
ATOM 2065 C CA . GLY A 1 270 ? -13.420 11.919 -15.845 1.00 25.83 270 GLY A CA 1
ATOM 2066 C C . GLY A 1 270 ? -12.669 12.418 -14.616 1.00 25.83 270 GLY A C 1
ATOM 2067 O O . GLY A 1 270 ? -13.223 12.504 -13.522 1.00 25.83 270 GLY A O 1
ATOM 2068 N N . ILE A 1 271 ? -11.400 12.749 -14.818 1.00 28.77 271 ILE A N 1
ATOM 2069 C CA . ILE A 1 271 ? -10.614 13.581 -13.913 1.00 28.77 271 ILE A CA 1
ATOM 2070 C C . ILE A 1 271 ? -11.284 14.965 -13.909 1.00 28.77 271 ILE A C 1
ATOM 2072 O O . ILE A 1 271 ? -11.385 15.570 -14.981 1.00 28.77 271 ILE A O 1
ATOM 2076 N N . PRO A 1 272 ? -11.762 15.499 -12.770 1.00 30.38 272 PRO A N 1
ATOM 2077 C CA . PRO A 1 272 ? -12.287 16.853 -12.742 1.00 30.38 272 PRO A CA 1
ATOM 2078 C C . PRO A 1 272 ? -11.119 17.835 -12.850 1.00 30.38 272 PRO A C 1
ATOM 2080 O O . PRO A 1 272 ? -10.335 18.026 -11.920 1.00 30.38 272 PRO A O 1
ATOM 2083 N N . THR A 1 273 ? -11.002 18.480 -14.006 1.00 34.69 273 THR A N 1
ATOM 2084 C CA . THR A 1 273 ? -10.237 19.715 -14.148 1.00 34.69 273 THR A CA 1
ATOM 2085 C C . THR A 1 273 ? -10.923 20.812 -13.334 1.00 34.69 273 THR A C 1
ATOM 2087 O O . THR A 1 273 ? -12.038 21.199 -13.664 1.00 34.69 273 THR A O 1
ATOM 2090 N N . GLY A 1 274 ? -10.246 21.277 -12.281 1.00 33.16 274 GLY A N 1
ATOM 2091 C CA . GLY A 1 274 ? -10.351 22.600 -11.650 1.00 33.16 274 GLY A CA 1
ATOM 2092 C C . GLY A 1 274 ? -11.739 23.235 -11.494 1.00 33.16 274 GLY A C 1
ATOM 2093 O O . GLY A 1 274 ? -12.276 23.813 -12.432 1.00 33.16 274 GLY A O 1
ATOM 2094 N N . GLY A 1 275 ? -12.247 23.282 -10.263 1.00 26.47 275 GLY A N 1
ATOM 2095 C CA . GLY A 1 275 ? -13.388 24.130 -9.918 1.00 26.47 275 GLY A CA 1
ATOM 2096 C C . GLY A 1 275 ? -13.655 24.147 -8.419 1.00 26.47 275 GLY A C 1
ATOM 2097 O O . GLY A 1 275 ? -14.066 23.147 -7.845 1.00 26.47 275 GLY A O 1
ATOM 2098 N N . VAL A 1 276 ? -13.396 25.289 -7.787 1.00 37.28 276 VAL A N 1
ATOM 2099 C CA . VAL A 1 276 ? -13.673 25.566 -6.374 1.00 37.28 276 VAL A CA 1
ATOM 2100 C C . VAL A 1 276 ? -15.191 25.610 -6.168 1.00 37.28 276 VAL A C 1
ATOM 2102 O O . VAL A 1 276 ? -15.866 26.422 -6.796 1.00 37.28 276 VAL A O 1
ATOM 2105 N N . GLY A 1 277 ? -15.736 24.766 -5.290 1.00 26.09 277 GLY A N 1
ATOM 2106 C CA . GLY A 1 277 ? -17.160 24.797 -4.954 1.00 26.09 277 GLY A CA 1
ATOM 2107 C C . GLY A 1 277 ? -17.542 23.789 -3.875 1.00 26.09 277 GLY A C 1
ATOM 2108 O O . GLY A 1 277 ? -17.590 22.590 -4.113 1.00 26.09 277 GLY A O 1
ATOM 2109 N N . THR A 1 278 ? -17.816 24.297 -2.678 1.00 40.19 278 THR A N 1
ATOM 2110 C CA . THR A 1 278 ? -18.370 23.583 -1.520 1.00 40.19 278 THR A CA 1
ATOM 2111 C C . THR A 1 278 ? -19.681 22.862 -1.850 1.00 40.19 278 THR A C 1
ATOM 2113 O O . THR A 1 278 ? -20.637 23.527 -2.244 1.00 40.19 278 THR A O 1
ATOM 2116 N N . VAL A 1 279 ? -19.777 21.549 -1.596 1.00 28.78 279 VAL A N 1
ATOM 2117 C CA . VAL A 1 279 ? -21.062 20.827 -1.515 1.00 28.78 279 VAL A CA 1
ATOM 2118 C C . VAL A 1 279 ? -20.994 19.768 -0.411 1.00 28.78 279 VAL A C 1
ATOM 2120 O O . VAL A 1 279 ? -20.088 18.938 -0.378 1.00 28.78 279 VAL A O 1
ATOM 2123 N N . GLY A 1 280 ? -21.954 19.840 0.514 1.00 31.53 280 GLY A N 1
ATOM 2124 C CA . GLY A 1 280 ? -22.121 18.915 1.628 1.00 31.53 280 GLY A CA 1
ATOM 2125 C C . GLY A 1 280 ? -22.457 17.496 1.170 1.00 31.53 280 GLY A C 1
ATOM 2126 O O . GLY A 1 280 ? -23.286 17.284 0.289 1.00 31.53 280 GLY A O 1
ATOM 2127 N N . LEU A 1 281 ? -21.808 16.523 1.805 1.00 27.12 281 LEU A N 1
ATOM 2128 C CA . LEU A 1 281 ? -21.966 15.098 1.542 1.00 27.12 281 LEU A CA 1
ATOM 2129 C C . LEU A 1 281 ? -22.966 14.486 2.528 1.00 27.12 281 LEU A C 1
ATOM 2131 O O . LEU A 1 281 ? -22.613 14.075 3.630 1.00 27.12 281 LEU A O 1
ATOM 2135 N N . LEU A 1 282 ? -24.219 14.404 2.090 1.00 31.30 282 LEU A N 1
ATOM 2136 C CA . LEU A 1 282 ? -25.184 13.398 2.527 1.00 31.30 282 LEU A CA 1
ATOM 2137 C C . LEU A 1 282 ? -25.929 12.917 1.282 1.00 31.30 282 LEU A C 1
ATOM 2139 O O . LEU A 1 282 ? -26.935 13.495 0.884 1.00 31.30 282 LEU A O 1
ATOM 2143 N N . THR A 1 283 ? -25.420 11.863 0.650 1.00 26.91 283 THR A N 1
ATOM 2144 C CA . THR A 1 283 ? -26.212 11.045 -0.272 1.00 26.91 283 THR A CA 1
ATOM 2145 C C . THR A 1 283 ? -25.947 9.578 0.032 1.00 26.91 283 THR A C 1
ATOM 2147 O O . THR A 1 283 ? -24.828 9.086 -0.071 1.00 26.91 283 THR A O 1
ATOM 2150 N N . VAL A 1 284 ? -27.006 8.900 0.472 1.00 30.66 284 VAL A N 1
ATOM 2151 C CA . VAL A 1 284 ? -27.114 7.444 0.478 1.00 30.66 284 VAL A CA 1
ATOM 2152 C C . VAL A 1 284 ? -27.451 7.062 -0.959 1.00 30.66 284 VAL A C 1
ATOM 2154 O O . VAL A 1 284 ? -28.607 7.144 -1.366 1.00 30.66 284 VAL A O 1
ATOM 2157 N N . SER A 1 285 ? -26.441 6.740 -1.763 1.00 26.92 285 SER A N 1
ATOM 2158 C CA . SER A 1 285 ? -26.646 6.116 -3.071 1.00 26.92 285 SER A CA 1
ATOM 2159 C C . SER A 1 285 ? -26.628 4.604 -2.897 1.00 26.92 285 SER A C 1
ATOM 2161 O O . SER A 1 285 ? -25.680 4.023 -2.372 1.00 26.92 285 SER A O 1
ATOM 2163 N N . ALA A 1 286 ? -27.742 4.005 -3.305 1.00 29.28 286 ALA A N 1
ATOM 2164 C CA . ALA A 1 286 ? -28.020 2.588 -3.250 1.00 29.28 286 ALA A CA 1
ATOM 2165 C C . ALA A 1 286 ? -26.980 1.742 -4.005 1.00 29.28 286 ALA A C 1
ATOM 2167 O O . ALA A 1 286 ? -26.347 2.188 -4.961 1.00 29.28 286 ALA A O 1
ATOM 2168 N N . LEU A 1 287 ? -26.868 0.513 -3.504 1.00 37.19 287 LEU A N 1
ATOM 2169 C CA . LEU A 1 287 ? -26.227 -0.691 -4.025 1.00 37.19 287 LEU A CA 1
ATOM 2170 C C . LEU A 1 287 ? -26.064 -0.739 -5.558 1.00 37.19 287 LEU A C 1
ATOM 2172 O O . LEU A 1 287 ? -26.945 -0.327 -6.307 1.00 37.19 287 LEU A O 1
ATOM 2176 N N . PHE A 1 288 ? -24.955 -1.353 -5.984 1.00 35.69 288 PHE A N 1
ATOM 2177 C CA . PHE A 1 288 ? -24.517 -1.610 -7.367 1.00 35.69 288 PHE A CA 1
ATOM 2178 C C . PHE A 1 288 ? -23.771 -0.458 -8.058 1.00 35.69 288 PHE A C 1
ATOM 2180 O O . PHE A 1 288 ? -24.213 0.118 -9.047 1.00 35.69 288 PHE A O 1
ATOM 2187 N N . GLY A 1 289 ? -22.564 -0.178 -7.553 1.00 30.77 289 GLY A N 1
ATOM 2188 C CA . GLY A 1 289 ? -21.570 0.655 -8.237 1.00 30.77 289 GLY A CA 1
ATOM 2189 C C . GLY A 1 289 ? -20.740 1.513 -7.287 1.00 30.77 289 GLY A C 1
ATOM 2190 O O . GLY A 1 289 ? -20.867 2.729 -7.303 1.00 30.77 289 GLY A O 1
ATOM 2191 N N . GLY A 1 290 ? -19.917 0.898 -6.429 1.00 34.72 290 GLY A N 1
ATOM 2192 C CA . GLY A 1 290 ? -18.915 1.620 -5.622 1.00 34.72 290 GLY A CA 1
ATOM 2193 C C . GLY A 1 290 ? -19.456 2.746 -4.722 1.00 34.72 290 GLY A C 1
ATOM 2194 O O . GLY A 1 290 ? -18.772 3.750 -4.532 1.00 34.72 290 GLY A O 1
ATOM 2195 N N . GLY A 1 291 ? -20.684 2.611 -4.211 1.00 30.22 291 GLY A N 1
ATOM 2196 C CA . GLY A 1 291 ? -21.355 3.599 -3.362 1.00 30.22 291 GLY A CA 1
ATOM 2197 C C . GLY A 1 291 ? -21.145 3.341 -1.868 1.00 30.22 291 GLY A C 1
ATOM 2198 O O . GLY A 1 291 ? -21.353 2.236 -1.375 1.00 30.22 291 GLY A O 1
ATOM 2199 N N . TYR A 1 292 ? -20.720 4.377 -1.147 1.00 39.66 292 TYR A N 1
ATOM 2200 C CA . TYR A 1 292 ? -20.368 4.346 0.272 1.00 39.66 292 TYR A CA 1
ATOM 2201 C C . TYR A 1 292 ? -21.609 4.370 1.175 1.00 39.66 292 TYR A C 1
ATOM 2203 O O . TYR A 1 292 ? -22.363 5.340 1.168 1.00 39.66 292 TYR A O 1
ATOM 2211 N N . VAL A 1 293 ? -21.767 3.375 2.052 1.00 39.66 293 VAL A N 1
ATOM 2212 C CA . VAL A 1 293 ? -22.755 3.427 3.143 1.00 39.66 293 VAL A CA 1
ATOM 2213 C C . VAL A 1 293 ? -22.085 4.001 4.401 1.00 39.66 293 VAL A C 1
ATOM 2215 O O . VAL A 1 293 ? -21.053 3.506 4.868 1.00 39.66 293 VAL A O 1
ATOM 2218 N N . VAL A 1 294 ? -22.642 5.090 4.940 1.00 42.00 294 VAL A N 1
ATOM 2219 C CA . VAL A 1 294 ? -22.311 5.639 6.269 1.00 42.00 294 VAL A CA 1
ATOM 2220 C C . VAL A 1 294 ? -23.560 5.505 7.134 1.00 42.00 294 VAL A C 1
ATOM 2222 O O . VAL A 1 294 ? -24.364 6.425 7.243 1.00 42.00 294 VAL A O 1
ATOM 2225 N N . GLY A 1 295 ? -23.756 4.324 7.714 1.00 41.41 295 GLY A N 1
ATOM 2226 C CA . GLY A 1 295 ? -24.769 4.114 8.742 1.00 41.41 295 GLY A CA 1
ATOM 2227 C C . GLY A 1 295 ? -24.144 4.307 10.118 1.00 41.41 295 GLY A C 1
ATOM 2228 O O . GLY A 1 295 ? -23.233 3.565 10.478 1.00 41.41 295 GLY A O 1
ATOM 2229 N N . LYS A 1 296 ? -24.635 5.269 10.912 1.00 38.47 296 LYS A N 1
ATOM 2230 C CA . LYS A 1 296 ? -24.449 5.213 12.370 1.00 38.47 296 LYS A CA 1
ATOM 2231 C C . LYS A 1 296 ? -25.250 4.015 12.870 1.00 38.47 296 LYS A C 1
ATOM 2233 O O . LYS A 1 296 ? -26.468 4.092 13.001 1.00 38.47 296 LYS A O 1
ATOM 2238 N N . ALA A 1 297 ? -24.566 2.901 13.081 1.00 38.81 297 ALA A N 1
ATOM 2239 C CA . ALA A 1 297 ? -25.149 1.677 13.593 1.00 38.81 297 ALA A CA 1
ATOM 2240 C C . ALA A 1 297 ? -25.576 1.885 15.057 1.00 38.81 297 ALA A C 1
ATOM 2242 O O . ALA A 1 297 ? -24.760 1.805 15.971 1.00 38.81 297 ALA A O 1
ATOM 2243 N N . THR A 1 298 ? -26.856 2.176 15.294 1.00 41.44 298 THR A N 1
ATOM 2244 C CA . THR A 1 298 ? -27.466 1.913 16.602 1.00 41.44 298 THR A CA 1
ATOM 2245 C C . THR A 1 298 ? -27.575 0.393 16.763 1.00 41.44 298 THR A C 1
ATOM 2247 O O . THR A 1 298 ? -27.830 -0.323 15.792 1.00 41.44 298 THR A O 1
ATOM 2250 N N . SER A 1 299 ? -27.318 -0.125 17.966 1.00 44.12 299 SER A N 1
ATOM 2251 C CA . SER A 1 299 ? -27.057 -1.554 18.223 1.00 44.12 299 SER A CA 1
ATOM 2252 C C . SER A 1 299 ? -28.156 -2.521 17.763 1.00 44.12 299 SER A C 1
ATOM 2254 O O . SER A 1 299 ? -27.856 -3.679 17.500 1.00 44.12 299 SER A O 1
ATOM 2256 N N . GLU A 1 300 ? -29.401 -2.062 17.613 1.00 37.00 300 GLU A N 1
ATOM 2257 C CA . GLU A 1 300 ? -30.523 -2.881 17.123 1.00 37.00 300 GLU A CA 1
ATOM 2258 C C . GLU A 1 300 ? -30.711 -2.811 15.596 1.00 37.00 300 GLU A C 1
ATOM 2260 O O . GLU A 1 300 ? -31.111 -3.796 14.983 1.00 37.00 300 GLU A O 1
ATOM 2265 N N . PHE A 1 301 ? -30.344 -1.699 14.947 1.00 35.56 301 PHE A N 1
ATOM 2266 C CA . PHE A 1 301 ? -30.435 -1.541 13.485 1.00 35.56 301 PHE A CA 1
ATOM 2267 C C . PHE A 1 301 ? -29.211 -2.112 12.746 1.00 35.56 301 PHE A C 1
ATOM 2269 O O . PHE A 1 301 ? -29.253 -2.363 11.539 1.00 35.56 301 PHE A O 1
ATOM 2276 N N . ALA A 1 302 ? -28.117 -2.335 13.482 1.00 44.12 302 ALA A N 1
ATOM 2277 C CA . ALA A 1 302 ? -26.889 -2.931 12.977 1.00 44.12 302 ALA A CA 1
ATOM 2278 C C . ALA A 1 302 ? -27.095 -4.394 12.561 1.00 44.12 302 ALA A C 1
ATOM 2280 O O . ALA A 1 302 ? -26.669 -4.797 11.489 1.00 44.12 302 ALA A O 1
ATOM 2281 N N . VAL A 1 303 ? -27.780 -5.199 13.376 1.00 42.47 303 VAL A N 1
ATOM 2282 C CA . VAL A 1 303 ? -27.729 -6.664 13.231 1.00 42.47 303 VAL A CA 1
ATOM 2283 C C . VAL A 1 303 ? -28.491 -7.169 11.999 1.00 42.47 303 VAL A C 1
ATOM 2285 O O . VAL A 1 303 ? -28.020 -8.098 11.351 1.00 42.47 303 VAL A O 1
ATOM 2288 N N . GLN A 1 304 ? -29.612 -6.543 11.618 1.00 43.03 304 GLN A N 1
ATOM 2289 C CA . GLN A 1 304 ? -30.388 -6.984 10.446 1.00 43.03 304 GLN A CA 1
ATOM 2290 C C . GLN A 1 304 ? -29.798 -6.518 9.101 1.00 43.03 304 GLN A C 1
ATOM 2292 O O . GLN A 1 304 ? -29.862 -7.272 8.138 1.00 43.03 304 GLN A O 1
ATOM 2297 N N . ASN A 1 305 ? -29.138 -5.353 9.036 1.00 51.12 305 ASN A N 1
ATOM 2298 C CA . ASN A 1 305 ? -28.480 -4.874 7.804 1.00 51.12 305 ASN A CA 1
ATOM 2299 C C . ASN A 1 305 ? -27.041 -5.396 7.632 1.00 51.12 305 ASN A C 1
ATOM 2301 O O . ASN A 1 305 ? -26.443 -5.254 6.568 1.00 51.12 305 ASN A O 1
ATOM 2305 N N . ILE A 1 306 ? -26.460 -6.004 8.671 1.00 54.44 306 ILE A N 1
ATOM 2306 C CA . ILE A 1 306 ? -25.141 -6.641 8.587 1.00 54.44 306 ILE A CA 1
ATOM 2307 C C . ILE A 1 306 ? -25.180 -7.893 7.698 1.00 54.44 306 ILE A C 1
ATOM 2309 O O . ILE A 1 306 ? -24.200 -8.163 7.011 1.00 54.44 306 ILE A O 1
ATOM 2313 N N . ALA A 1 307 ? -26.299 -8.623 7.643 1.00 56.69 307 ALA A N 1
ATOM 2314 C CA . ALA A 1 307 ? -26.429 -9.783 6.758 1.00 56.69 307 ALA A CA 1
ATOM 2315 C C . ALA A 1 307 ? -26.283 -9.398 5.271 1.00 56.69 307 ALA A C 1
ATOM 2317 O O . ALA A 1 307 ? -25.535 -10.052 4.548 1.00 56.69 307 ALA A O 1
ATOM 2318 N N . GLU A 1 308 ? -26.902 -8.290 4.844 1.00 56.66 308 GLU A N 1
ATOM 2319 C CA . GLU A 1 308 ? -26.778 -7.761 3.475 1.00 56.66 308 GLU A CA 1
ATOM 2320 C C . GLU A 1 308 ? -25.373 -7.210 3.180 1.00 56.66 308 GLU A C 1
ATOM 2322 O O . GLU A 1 308 ? -24.876 -7.346 2.067 1.00 56.66 308 GLU A O 1
ATOM 2327 N N . LEU A 1 309 ? -24.667 -6.671 4.185 1.00 57.94 309 LEU A N 1
ATOM 2328 C CA . LEU A 1 309 ? -23.255 -6.266 4.052 1.00 57.94 309 LEU A CA 1
ATOM 2329 C C . LEU A 1 309 ? -22.299 -7.447 3.783 1.00 57.94 309 LEU A C 1
ATOM 2331 O O . LEU A 1 309 ? -21.126 -7.228 3.452 1.00 57.94 309 LEU A O 1
ATOM 2335 N N . PHE A 1 310 ? -22.772 -8.685 3.948 1.00 61.25 310 PHE A N 1
ATOM 2336 C CA . PHE A 1 310 ? -21.992 -9.907 3.771 1.00 61.25 310 PHE A CA 1
ATOM 2337 C C . PHE A 1 310 ? -22.459 -10.793 2.604 1.00 61.25 310 PHE A C 1
ATOM 2339 O O . PHE A 1 310 ? -21.815 -11.815 2.345 1.00 61.25 310 PHE A O 1
ATOM 2346 N N . GLU A 1 311 ? -23.481 -10.383 1.844 1.00 65.75 311 GLU A N 1
ATOM 2347 C CA . GLU A 1 311 ? -23.637 -10.826 0.454 1.00 65.75 311 GLU A CA 1
ATOM 2348 C C . GLU A 1 311 ? -22.551 -10.130 -0.374 1.00 65.75 311 GLU A C 1
ATOM 2350 O O . GLU A 1 311 ? -22.641 -8.955 -0.725 1.00 65.75 311 GLU A O 1
ATOM 2355 N N . ARG A 1 312 ? -21.427 -10.829 -0.567 1.00 70.81 312 ARG A N 1
ATOM 2356 C CA . ARG A 1 312 ? -20.226 -10.246 -1.165 1.00 70.81 312 ARG A CA 1
ATOM 2357 C C . ARG A 1 312 ? -20.136 -10.621 -2.634 1.00 70.81 312 ARG A C 1
ATOM 2359 O O . ARG A 1 312 ? -19.940 -11.790 -2.968 1.00 70.81 312 ARG A O 1
ATOM 2366 N N . ASP A 1 313 ? -20.156 -9.602 -3.482 1.00 79.94 313 ASP A N 1
ATOM 2367 C CA . ASP A 1 313 ? -19.921 -9.734 -4.926 1.00 79.94 313 ASP A CA 1
ATOM 2368 C C . ASP A 1 313 ? -18.447 -9.508 -5.300 1.00 79.94 313 ASP A C 1
ATOM 2370 O O . ASP A 1 313 ? -18.012 -9.856 -6.401 1.00 79.94 313 ASP A O 1
ATOM 2374 N N . ILE A 1 314 ? -17.686 -8.888 -4.390 1.00 85.94 314 ILE A N 1
ATOM 2375 C CA . ILE A 1 314 ? -16.269 -8.540 -4.539 1.00 85.94 314 ILE A CA 1
ATOM 2376 C C . ILE A 1 314 ? -15.507 -8.766 -3.228 1.00 85.94 314 ILE A C 1
ATOM 2378 O O . ILE A 1 314 ? -16.083 -8.780 -2.136 1.00 85.94 314 ILE A O 1
ATOM 2382 N N . ASN A 1 315 ? -14.189 -8.932 -3.341 1.00 90.38 315 ASN A N 1
ATOM 2383 C CA . ASN A 1 315 ? -13.305 -9.066 -2.188 1.00 90.38 315 ASN A CA 1
ATOM 2384 C C . ASN A 1 315 ? -13.382 -7.808 -1.311 1.00 90.38 315 ASN A C 1
ATOM 2386 O O . ASN A 1 315 ? -13.364 -6.686 -1.816 1.00 90.38 315 ASN A O 1
ATOM 2390 N N . THR A 1 316 ? -13.482 -7.982 0.004 1.00 91.50 316 THR A N 1
ATOM 2391 C CA . THR A 1 316 ? -13.771 -6.881 0.930 1.00 91.50 316 THR A CA 1
ATOM 2392 C C . THR A 1 316 ? -12.893 -6.949 2.173 1.00 91.50 316 THR A C 1
ATOM 2394 O O . THR A 1 316 ? -12.767 -8.005 2.790 1.00 91.50 316 THR A O 1
ATOM 2397 N N . ILE A 1 317 ? -12.320 -5.810 2.566 1.00 94.50 317 ILE A N 1
ATOM 2398 C CA . ILE A 1 317 ? -11.658 -5.628 3.860 1.00 94.50 317 ILE A CA 1
ATOM 2399 C C . ILE A 1 317 ? -12.637 -5.025 4.859 1.00 94.50 317 ILE A C 1
ATOM 2401 O O . ILE A 1 317 ? -13.272 -4.006 4.588 1.00 94.50 317 ILE A O 1
ATOM 2405 N N . TYR A 1 318 ? -12.703 -5.629 6.038 1.00 92.69 318 TYR A N 1
ATOM 2406 C CA . TYR A 1 318 ? -13.529 -5.192 7.152 1.00 92.69 318 TYR A CA 1
ATOM 2407 C C . TYR A 1 318 ? -12.663 -4.724 8.318 1.00 92.69 318 TYR A C 1
ATOM 2409 O O . TYR A 1 318 ? -11.657 -5.360 8.637 1.00 92.69 318 TYR A O 1
ATOM 2417 N N . LEU A 1 319 ? -13.106 -3.660 8.986 1.00 94.94 319 LEU A N 1
ATOM 2418 C CA . LEU A 1 319 ? -12.680 -3.295 10.333 1.00 94.94 319 LEU A CA 1
ATOM 2419 C C . LEU A 1 319 ? -13.912 -3.224 11.241 1.00 94.94 319 LEU A C 1
ATOM 2421 O O . LEU A 1 319 ? -14.759 -2.337 11.092 1.00 94.94 319 LEU A O 1
ATOM 2425 N N . THR A 1 320 ? -13.997 -4.176 12.165 1.00 92.19 320 THR A N 1
ATOM 2426 C CA . THR A 1 320 ? -15.118 -4.361 13.100 1.00 92.19 320 THR A CA 1
ATOM 2427 C C . THR A 1 320 ? -14.586 -4.519 14.522 1.00 92.19 320 THR A C 1
ATOM 2429 O O . THR A 1 320 ? -13.388 -4.724 14.730 1.00 92.19 320 THR A O 1
ATOM 2432 N N . THR A 1 321 ? -15.462 -4.496 15.526 1.00 91.94 321 THR A N 1
ATOM 2433 C CA . THR A 1 321 ? -15.075 -5.001 16.853 1.00 91.94 321 THR A CA 1
ATOM 2434 C C . THR A 1 321 ? -14.924 -6.525 16.811 1.00 91.94 321 THR A C 1
ATOM 2436 O O . THR A 1 321 ? -15.530 -7.198 15.967 1.00 91.94 321 THR A O 1
ATOM 2439 N N . LEU A 1 322 ? -14.136 -7.093 17.729 1.00 88.44 322 LEU A N 1
ATOM 2440 C CA . LEU A 1 322 ? -14.005 -8.551 17.834 1.00 88.44 322 LEU A CA 1
ATOM 2441 C C . LEU A 1 322 ? -15.350 -9.220 18.187 1.00 88.44 322 LEU A C 1
ATOM 2443 O O . LEU A 1 322 ? -15.699 -10.269 17.652 1.00 88.44 322 LEU A O 1
ATOM 2447 N N . ASN A 1 323 ? -16.163 -8.565 19.016 1.00 85.38 323 ASN A N 1
ATOM 2448 C CA . ASN A 1 323 ? -17.492 -9.065 19.370 1.00 85.38 323 ASN A CA 1
ATOM 2449 C C . ASN A 1 323 ? -18.441 -9.107 18.163 1.00 85.38 323 ASN A C 1
ATOM 2451 O O . ASN A 1 323 ? -19.182 -10.077 18.001 1.00 85.38 323 ASN A O 1
ATOM 2455 N N . GLN A 1 324 ? -18.420 -8.086 17.297 1.00 81.94 324 GLN A N 1
ATOM 2456 C CA . GLN A 1 324 ? -19.255 -8.048 16.089 1.00 81.94 324 GLN A CA 1
ATOM 2457 C C . GLN A 1 324 ? -18.967 -9.228 15.160 1.00 81.94 324 GLN A C 1
ATOM 2459 O O . GLN A 1 324 ? -19.899 -9.813 14.616 1.00 81.94 324 GLN A O 1
ATOM 2464 N N . ILE A 1 325 ? -17.695 -9.605 15.007 1.00 80.25 325 ILE A N 1
ATOM 2465 C CA . ILE A 1 325 ? -17.319 -10.671 14.077 1.00 80.25 325 ILE A CA 1
ATOM 2466 C C . ILE A 1 325 ? -17.603 -12.074 14.629 1.00 80.25 325 ILE A C 1
ATOM 2468 O O . ILE A 1 325 ? -18.003 -12.959 13.875 1.00 80.25 325 ILE A O 1
ATOM 2472 N N . GLN A 1 326 ? -17.470 -12.257 15.948 1.00 79.25 326 GLN A N 1
ATOM 2473 C CA . GLN A 1 326 ? -17.718 -13.536 16.623 1.00 79.25 326 GLN A CA 1
ATOM 2474 C C . GLN A 1 326 ? -19.211 -13.822 16.828 1.00 79.25 326 GLN A C 1
ATOM 2476 O O . GLN A 1 326 ? -19.657 -14.952 16.645 1.00 79.25 326 GLN A O 1
ATOM 2481 N N . SER A 1 327 ? -19.999 -12.810 17.199 1.00 74.56 327 SER A N 1
ATOM 2482 C CA . SER A 1 327 ? -21.398 -12.999 17.619 1.00 74.56 327 SER A CA 1
ATOM 2483 C C . SER A 1 327 ? -22.354 -13.452 16.512 1.00 74.56 327 SER A C 1
ATOM 2485 O O . SER A 1 327 ? -23.391 -14.030 16.827 1.00 74.56 327 SER A O 1
ATOM 2487 N N . GLY A 1 328 ? -22.025 -13.237 15.237 1.00 64.00 328 GLY A N 1
ATOM 2488 C CA . GLY A 1 328 ? -22.840 -13.722 14.115 1.00 64.00 328 GLY A CA 1
ATOM 2489 C C . GLY A 1 328 ? -22.194 -14.822 13.282 1.00 64.00 328 GLY A C 1
ATOM 2490 O O . GLY A 1 328 ? -22.682 -15.105 12.184 1.00 64.00 328 GLY A O 1
ATOM 2491 N N . ASP A 1 329 ? -21.114 -15.436 13.787 1.00 63.12 329 ASP A N 1
ATOM 2492 C CA . ASP A 1 329 ? -20.385 -16.497 13.079 1.00 63.12 329 ASP A CA 1
ATOM 2493 C C . ASP A 1 329 ? -20.033 -16.052 11.644 1.00 63.12 329 ASP A C 1
ATOM 2495 O O . ASP A 1 329 ? -20.348 -16.715 10.651 1.00 63.12 329 ASP A O 1
ATOM 2499 N N . TYR A 1 330 ? -19.544 -14.811 11.520 1.00 66.38 330 TYR A N 1
ATOM 2500 C CA . TYR A 1 330 ? -19.373 -14.152 10.223 1.00 66.38 330 TYR A CA 1
ATOM 2501 C C . TYR A 1 330 ? -18.035 -14.497 9.580 1.00 66.38 330 TYR A C 1
ATOM 2503 O O . TYR A 1 330 ? -17.972 -14.683 8.365 1.00 66.38 330 TYR A O 1
ATOM 2511 N N . CYS A 1 331 ? -16.978 -14.578 10.387 1.00 69.25 331 CYS A N 1
ATOM 2512 C CA . CYS A 1 331 ? -15.631 -14.894 9.936 1.00 69.25 331 CYS A CA 1
ATOM 2513 C C . CYS A 1 331 ? -14.932 -15.783 10.959 1.00 69.25 331 CYS A C 1
ATOM 2515 O O . CYS A 1 331 ? -15.123 -15.631 12.168 1.00 69.25 331 CYS A O 1
ATOM 2517 N N . SER A 1 332 ? -14.077 -16.675 10.469 1.00 62.00 332 SER A N 1
ATOM 2518 C CA . SER A 1 332 ? -13.354 -17.608 11.322 1.00 62.00 332 SER A CA 1
ATOM 2519 C C . SER A 1 332 ? -12.138 -16.909 11.912 1.00 62.00 332 SER A C 1
ATOM 2521 O O . SER A 1 332 ? -11.322 -16.336 11.184 1.00 62.00 332 SER A O 1
ATOM 2523 N N . VAL A 1 333 ? -12.012 -16.981 13.236 1.00 61.69 333 VAL A N 1
ATOM 2524 C CA . VAL A 1 333 ? -10.765 -16.690 13.948 1.00 61.69 333 VAL A CA 1
ATOM 2525 C C . VAL A 1 333 ? -10.019 -18.012 14.078 1.00 61.69 333 VAL A C 1
ATOM 2527 O O . VAL A 1 333 ? -10.508 -18.930 14.737 1.00 61.69 333 VAL A O 1
ATOM 2530 N N . VAL A 1 334 ? -8.851 -18.124 13.447 1.00 57.94 334 VAL A N 1
ATOM 2531 C CA . VAL A 1 334 ? -8.030 -19.342 13.498 1.00 57.94 334 VAL A CA 1
ATOM 2532 C C . VAL A 1 334 ? -6.842 -19.081 14.420 1.00 57.94 334 VAL A C 1
ATOM 2534 O O . VAL A 1 334 ? -5.896 -18.376 14.056 1.00 57.94 334 VAL A O 1
ATOM 2537 N N . SER A 1 335 ? -6.910 -19.620 15.638 1.00 48.00 335 SER A N 1
ATOM 2538 C CA . SER A 1 335 ? -5.821 -19.580 16.623 1.00 48.00 335 SER A CA 1
ATOM 2539 C C . SER A 1 335 ? -4.805 -20.707 16.395 1.00 48.00 335 SER A C 1
ATOM 2541 O O . SER A 1 335 ? -5.087 -21.658 15.672 1.00 48.00 335 SER A O 1
ATOM 2543 N N . GLU A 1 336 ? -3.626 -20.625 17.027 1.00 40.00 336 GLU A N 1
ATOM 2544 C CA . GLU A 1 336 ? -2.584 -21.663 16.936 1.00 40.00 336 GLU A CA 1
ATOM 2545 C C . GLU A 1 336 ? -3.128 -23.082 17.159 1.00 40.00 336 GLU A C 1
ATOM 2547 O O . GLU A 1 336 ? -3.759 -23.371 18.179 1.00 40.00 336 GLU A O 1
ATOM 2552 N N . VAL A 1 337 ? -2.807 -23.976 16.220 1.00 37.28 337 VAL A N 1
ATOM 2553 C CA . VAL A 1 337 ? -2.888 -25.423 16.420 1.00 37.28 337 VAL A CA 1
ATOM 2554 C C . VAL A 1 337 ? -1.791 -25.786 17.422 1.00 37.28 337 VAL A C 1
ATOM 2556 O O . VAL A 1 337 ? -0.609 -25.630 17.115 1.00 37.28 337 VAL A O 1
ATOM 2559 N N . LYS A 1 338 ? -2.178 -26.196 18.633 1.00 33.94 338 LYS A N 1
ATOM 2560 C CA . LYS A 1 338 ? -1.251 -26.808 19.595 1.00 33.94 338 LYS A CA 1
ATOM 2561 C C . LYS A 1 338 ? -0.874 -28.218 19.171 1.00 33.94 338 LYS A C 1
ATOM 2563 O O . LYS A 1 338 ? -1.777 -28.938 18.688 1.00 33.94 338 LYS A O 1
#